Protein AF-0000000083105319 (afdb_homodimer)

Radius of gyration: 20.61 Å; Cα contacts (8 Å, |Δi|>4): 334; chains: 2; bounding box: 52×50×48 Å

InterPro domains:
  IPR000835 MarR-type HTH domain [PF01047] (40-95)
  IPR000835 MarR-type HTH domain [PR00598] (55-71)
  IPR000835 MarR-type HTH domain [PR00598] (72-87)
  IPR000835 MarR-type HTH domain [PR00598] (91-107)
  IPR000835 MarR-type HTH domain [PR00598] (121-141)
  IPR000835 MarR-type HTH domain [PS50995] (10-148)
  IPR000835 MarR-type HTH domain [SM00347] (31-131)
  IPR036388 Winged helix-like DNA-binding domain superfamily [G3DSA:1.10.10.10] (1-147)
  IPR036390 Winged helix DNA-binding domain superfamily [SSF46785] (19-145)

Structure (mmCIF, N/CA/C/O backbone):
data_AF-0000000083105319-model_v1
#
loop_
_entity.id
_entity.type
_entity.pdbx_description
1 polymer 'MarR family transcriptional regulator'
#
loop_
_atom_site.group_PDB
_atom_site.id
_atom_site.type_symbol
_atom_site.label_atom_id
_atom_site.label_alt_id
_atom_site.label_comp_id
_atom_site.label_asym_id
_atom_site.label_entity_id
_atom_site.label_seq_id
_atom_site.pdbx_PDB_ins_code
_atom_site.Cartn_x
_atom_site.Cartn_y
_atom_site.Cartn_z
_atom_site.occupancy
_atom_site.B_iso_or_equiv
_atom_site.auth_seq_id
_atom_site.auth_comp_id
_atom_site.auth_asym_id
_atom_site.auth_atom_id
_atom_site.pdbx_PDB_model_num
ATOM 1 N N . MET A 1 1 ? 12.18 19.703 -9.57 1 57.72 1 MET A N 1
ATOM 2 C CA . MET A 1 1 ? 10.797 19.312 -9.32 1 57.72 1 MET A CA 1
ATOM 3 C C . MET A 1 1 ? 10.086 20.375 -8.484 1 57.72 1 MET A C 1
ATOM 5 O O . MET A 1 1 ? 10.625 20.844 -7.48 1 57.72 1 MET A O 1
ATOM 9 N N . LYS A 1 2 ? 9.086 21.062 -9.07 1 67.44 2 LYS A N 1
ATOM 10 C CA . LYS A 1 2 ? 8.406 22.125 -8.328 1 67.44 2 LYS A CA 1
ATOM 11 C C . LYS A 1 2 ? 7.758 21.578 -7.059 1 67.44 2 LYS A C 1
ATOM 13 O O . LYS A 1 2 ? 7.258 20.438 -7.051 1 67.44 2 LYS A O 1
ATOM 18 N N . ASP A 1 3 ? 7.938 22.125 -5.977 1 77.38 3 ASP A N 1
ATOM 19 C CA . ASP A 1 3 ? 7.406 21.797 -4.66 1 77.38 3 ASP A CA 1
ATOM 20 C C . ASP A 1 3 ? 5.926 21.422 -4.742 1 77.38 3 ASP A C 1
ATOM 22 O O . ASP A 1 3 ? 5.48 20.484 -4.094 1 77.38 3 ASP A O 1
ATOM 26 N N . LYS A 1 4 ? 5.324 22.094 -5.66 1 81.25 4 LYS A N 1
ATOM 27 C CA . LYS A 1 4 ? 3.891 21.844 -5.793 1 81.25 4 LYS A CA 1
ATOM 28 C C . LYS A 1 4 ? 3.623 20.484 -6.43 1 81.25 4 LYS A C 1
ATOM 30 O O . LYS A 1 4 ? 2.691 19.781 -6.035 1 81.25 4 LYS A O 1
ATOM 35 N N . GLU A 1 5 ? 4.508 20.172 -7.398 1 85.94 5 GLU A N 1
ATOM 36 C CA . GLU A 1 5 ? 4.355 18.891 -8.094 1 85.94 5 GLU A CA 1
ATOM 37 C C . GLU A 1 5 ? 4.629 17.719 -7.152 1 85.94 5 GLU A C 1
ATOM 39 O O . GLU A 1 5 ? 3.889 16.734 -7.152 1 85.94 5 GLU A O 1
ATOM 44 N N . LEU A 1 6 ? 5.559 17.922 -6.379 1 86.44 6 LEU A N 1
ATOM 45 C CA . LEU A 1 6 ? 5.914 16.875 -5.426 1 86.44 6 LEU A CA 1
ATOM 46 C C . LEU A 1 6 ? 4.828 16.719 -4.367 1 86.44 6 LEU A C 1
ATOM 48 O O . LEU A 1 6 ? 4.527 15.594 -3.947 1 86.44 6 LEU A O 1
ATOM 52 N N . SER A 1 7 ? 4.242 17.875 -4.047 1 84 7 SER A N 1
ATOM 53 C CA . SER A 1 7 ? 3.15 17.828 -3.08 1 84 7 SER A CA 1
ATOM 54 C C . SER A 1 7 ? 1.957 17.062 -3.633 1 84 7 SER A C 1
ATOM 56 O O . SER A 1 7 ? 1.326 16.281 -2.912 1 84 7 SER A O 1
ATOM 58 N N . SER A 1 8 ? 1.758 17.266 -4.883 1 87.38 8 SER A N 1
ATOM 59 C CA . SER A 1 8 ? 0.667 16.562 -5.539 1 87.38 8 SER A CA 1
ATOM 60 C C . SER A 1 8 ? 0.946 15.062 -5.605 1 87.38 8 SER A C 1
ATOM 62 O O . SER A 1 8 ? 0.055 14.25 -5.363 1 87.38 8 SER A O 1
ATOM 64 N N . ILE A 1 9 ? 2.143 14.727 -5.887 1 91 9 ILE A N 1
ATOM 65 C CA . ILE A 1 9 ? 2.559 13.328 -5.945 1 91 9 ILE A CA 1
ATOM 66 C C . ILE A 1 9 ? 2.381 12.68 -4.574 1 91 9 ILE A C 1
ATOM 68 O O . ILE A 1 9 ? 1.805 11.602 -4.465 1 91 9 ILE A O 1
ATOM 72 N N . ASN A 1 10 ? 2.807 13.43 -3.633 1 85.44 10 ASN A N 1
ATOM 73 C CA . ASN A 1 10 ? 2.711 12.93 -2.268 1 85.44 10 ASN A CA 1
ATOM 74 C C . ASN A 1 10 ? 1.261 12.672 -1.866 1 85.44 10 ASN A C 1
ATOM 76 O O . ASN A 1 10 ? 0.949 11.625 -1.284 1 85.44 10 ASN A O 1
ATOM 80 N N . GLU A 1 11 ? 0.45 13.602 -2.197 1 84.12 11 GLU A N 1
ATOM 81 C CA . GLU A 1 11 ? -0.963 13.477 -1.85 1 84.12 11 GLU A CA 1
ATOM 82 C C . GLU A 1 11 ? -1.608 12.305 -2.576 1 84.12 11 GLU A C 1
ATOM 84 O O . GLU A 1 11 ? -2.398 11.562 -1.988 1 84.12 11 GLU A O 1
ATOM 89 N N . ASN A 1 12 ? -1.273 12.125 -3.809 1 89.56 12 ASN A N 1
ATOM 90 C CA . ASN A 1 12 ? -1.858 11.039 -4.594 1 89.56 12 ASN A CA 1
ATOM 91 C C . ASN A 1 12 ? -1.324 9.68 -4.156 1 89.56 12 ASN A C 1
ATOM 93 O O . ASN A 1 12 ? -2.047 8.68 -4.203 1 89.56 12 ASN A O 1
ATOM 97 N N . LEU A 1 13 ? -0.124 9.648 -3.752 1 87.62 13 LEU A N 1
ATOM 98 C CA . LEU A 1 13 ? 0.435 8.406 -3.223 1 87.62 13 LEU A CA 1
ATOM 99 C C . LEU A 1 13 ? -0.267 8 -1.93 1 87.62 13 LEU A C 1
ATOM 101 O O . LEU A 1 13 ? -0.622 6.836 -1.749 1 87.62 13 LEU A O 1
ATOM 105 N N . LEU A 1 14 ? -0.522 9.008 -1.103 1 80.94 14 LEU A N 1
ATOM 106 C CA . LEU A 1 14 ? -1.239 8.734 0.139 1 80.94 14 LEU A CA 1
ATOM 107 C C . LEU A 1 14 ? -2.656 8.25 -0.146 1 80.94 14 LEU A C 1
ATOM 109 O O . LEU A 1 14 ? -3.137 7.316 0.497 1 80.94 14 LEU A O 1
ATOM 113 N N . GLU A 1 15 ? -3.271 8.898 -1.048 1 84.19 15 GLU A N 1
ATOM 114 C CA . GLU A 1 15 ? -4.633 8.516 -1.41 1 84.19 15 GLU A CA 1
ATOM 115 C C . GLU A 1 15 ? -4.664 7.117 -2.021 1 84.19 15 GLU A C 1
ATOM 117 O O . GLU A 1 15 ? -5.598 6.348 -1.776 1 84.19 15 GLU A O 1
ATOM 122 N N . PHE A 1 16 ? -3.762 6.828 -2.795 1 88 16 PHE A N 1
ATOM 123 C CA . PHE A 1 16 ? -3.682 5.5 -3.393 1 88 16 PHE A CA 1
ATOM 124 C C . PHE A 1 16 ? -3.594 4.426 -2.316 1 88 16 PHE A C 1
ATOM 126 O O . PHE A 1 16 ? -4.289 3.41 -2.389 1 88 16 PHE A O 1
ATOM 133 N N . THR A 1 17 ? -2.703 4.637 -1.362 1 81.5 17 THR A N 1
ATOM 134 C CA . THR A 1 17 ? -2.527 3.662 -0.291 1 81.5 17 THR A CA 1
ATOM 135 C C . THR A 1 17 ? -3.838 3.434 0.454 1 81.5 17 THR A C 1
ATOM 137 O O . THR A 1 17 ? -4.188 2.293 0.77 1 81.5 17 THR A O 1
ATOM 140 N N . ALA A 1 18 ? -4.574 4.516 0.689 1 78.19 18 ALA A N 1
ATOM 141 C CA . ALA A 1 18 ? -5.867 4.41 1.359 1 78.19 18 ALA A CA 1
ATOM 142 C C . ALA A 1 18 ? -6.855 3.605 0.521 1 78.19 18 ALA A C 1
ATOM 144 O O . ALA A 1 18 ? -7.551 2.729 1.04 1 78.19 18 ALA A O 1
ATOM 145 N N . LEU A 1 19 ? -6.887 3.859 -0.749 1 83.81 19 LEU A N 1
ATOM 146 C CA . LEU A 1 19 ? -7.805 3.186 -1.657 1 83.81 19 LEU A CA 1
ATOM 147 C C . LEU A 1 19 ? -7.406 1.727 -1.855 1 83.81 19 LEU A C 1
ATOM 149 O O . LEU A 1 19 ? -8.266 0.847 -1.925 1 83.81 19 LEU A O 1
ATOM 153 N N . PHE A 1 20 ? -6.164 1.538 -1.891 1 83.44 20 PHE A N 1
ATOM 154 C CA . PHE A 1 20 ? -5.672 0.175 -2.047 1 83.44 20 PHE A CA 1
ATOM 155 C C . PHE A 1 20 ? -6.086 -0.691 -0.865 1 83.44 20 PHE A C 1
ATOM 157 O O . PHE A 1 20 ? -6.621 -1.787 -1.048 1 83.44 20 PHE A O 1
ATOM 164 N N . HIS A 1 21 ? -5.887 -0.27 0.307 1 75.31 21 HIS A N 1
ATOM 165 C CA . HIS A 1 21 ? -6.223 -1.014 1.517 1 75.31 21 HIS A CA 1
ATOM 166 C C . HIS A 1 21 ? -7.727 -1.239 1.625 1 75.31 21 HIS A C 1
ATOM 168 O O . HIS A 1 21 ? -8.172 -2.334 1.979 1 75.31 21 HIS A O 1
ATOM 174 N N . SER A 1 22 ? -8.484 -0.248 1.238 1 78.19 22 SER A N 1
ATOM 175 C CA . SER A 1 22 ? -9.922 -0.332 1.443 1 78.19 22 SER A CA 1
ATOM 176 C C . SER A 1 22 ? -10.594 -1.166 0.354 1 78.19 22 SER A C 1
ATOM 178 O O . SER A 1 22 ? -11.562 -1.882 0.617 1 78.19 22 SER A O 1
ATOM 180 N N . LYS A 1 23 ? -10.039 -1.177 -0.823 1 82.88 23 LYS A N 1
ATOM 181 C CA . LYS A 1 23 ? -10.727 -1.826 -1.933 1 82.88 23 LYS A CA 1
ATOM 182 C C . LYS A 1 23 ? -10.055 -3.146 -2.301 1 82.88 23 LYS A C 1
ATOM 184 O O . LYS A 1 23 ? -10.734 -4.152 -2.516 1 82.88 23 LYS A O 1
ATOM 189 N N . ILE A 1 24 ? -8.734 -3.076 -2.352 1 81.06 24 ILE A N 1
ATOM 190 C CA . ILE A 1 24 ? -7.996 -4.234 -2.834 1 81.06 24 ILE A CA 1
ATOM 191 C C . ILE A 1 24 ? -7.566 -5.102 -1.65 1 81.06 24 ILE A C 1
ATOM 193 O O . ILE A 1 24 ? -7.613 -6.332 -1.723 1 81.06 24 ILE A O 1
ATOM 197 N N . GLY A 1 25 ? -7.074 -4.473 -0.598 1 74.38 25 GLY A N 1
ATOM 198 C CA . GLY A 1 25 ? -6.695 -5.207 0.599 1 74.38 25 GLY A CA 1
ATOM 199 C C . GLY A 1 25 ? -7.797 -6.109 1.118 1 74.38 25 GLY A C 1
ATOM 200 O O . GLY A 1 25 ? -7.527 -7.211 1.603 1 74.38 25 GLY A O 1
ATOM 201 N N . LYS A 1 26 ? -8.961 -5.676 0.967 1 73.88 26 LYS A N 1
ATOM 202 C CA . LYS A 1 26 ? -10.125 -6.449 1.396 1 73.88 26 LYS A CA 1
ATOM 203 C C . LYS A 1 26 ? -10.227 -7.762 0.623 1 73.88 26 LYS A C 1
ATOM 205 O O . LYS A 1 26 ? -10.625 -8.789 1.181 1 73.88 26 LYS A O 1
ATOM 210 N N . ILE A 1 27 ? -9.805 -7.723 -0.593 1 75.06 27 ILE A N 1
ATOM 211 C CA . ILE A 1 27 ? -9.875 -8.914 -1.429 1 75.06 27 ILE A CA 1
ATOM 212 C C . ILE A 1 27 ? -8.922 -9.977 -0.886 1 75.06 27 ILE A C 1
ATOM 214 O O . ILE A 1 27 ? -9.273 -11.164 -0.833 1 75.06 27 ILE A O 1
ATOM 218 N N . PHE A 1 28 ? -7.82 -9.508 -0.411 1 68.81 28 PHE A N 1
ATOM 219 C CA . PHE A 1 28 ? -6.82 -10.438 0.1 1 68.81 28 PHE A CA 1
ATOM 220 C C . PHE A 1 28 ? -7.258 -11.031 1.434 1 68.81 28 PHE A C 1
ATOM 222 O O . PHE A 1 28 ? -6.918 -12.172 1.757 1 68.81 28 PHE A O 1
ATOM 229 N N . ARG A 1 29 ? -8.023 -10.242 2.104 1 64.12 29 ARG A N 1
ATOM 230 C CA . ARG A 1 29 ? -8.477 -10.688 3.418 1 64.12 29 ARG A CA 1
ATOM 231 C C . ARG A 1 29 ? -9.656 -11.641 3.295 1 64.12 29 ARG A C 1
ATOM 233 O O . ARG A 1 29 ? -9.828 -12.539 4.121 1 64.12 29 ARG A O 1
ATOM 240 N N . THR A 1 30 ? -10.375 -11.352 2.385 1 61.62 30 THR A N 1
ATOM 241 C CA . THR A 1 30 ? -11.609 -12.117 2.277 1 61.62 30 THR A CA 1
ATOM 242 C C . THR A 1 30 ? -11.398 -13.383 1.456 1 61.62 30 THR A C 1
ATOM 244 O O . THR A 1 30 ? -12.203 -14.312 1.516 1 61.62 30 THR A O 1
ATOM 247 N N . THR A 1 31 ? -10.406 -13.25 0.668 1 56.25 31 THR A N 1
ATOM 248 C CA . THR A 1 31 ? -10.172 -14.445 -0.129 1 56.25 31 THR A CA 1
ATOM 249 C C . THR A 1 31 ? -9.414 -15.5 0.683 1 56.25 31 THR A C 1
ATOM 251 O O . THR A 1 31 ? -8.828 -16.422 0.117 1 56.25 31 THR A O 1
ATOM 254 N N . ASN A 1 32 ? -9.117 -15.195 2.004 1 53.78 32 ASN A N 1
ATOM 255 C CA . ASN A 1 32 ? -8.469 -16.188 2.861 1 53.78 32 ASN A CA 1
ATOM 256 C C . ASN A 1 32 ? -9.125 -17.562 2.723 1 53.78 32 ASN A C 1
ATOM 258 O O . ASN A 1 32 ? -10.305 -17.719 3.045 1 53.78 32 ASN A O 1
ATOM 262 N N . HIS A 1 33 ? -8.695 -18.25 1.662 1 53.78 33 HIS A N 1
ATOM 263 C CA . HIS A 1 33 ? -9.148 -19.609 1.398 1 53.78 33 HIS A CA 1
ATOM 264 C C . HIS A 1 33 ? -8.914 -20.516 2.604 1 53.78 33 HIS A C 1
ATOM 266 O O . HIS A 1 33 ? -7.887 -20.391 3.281 1 53.78 33 HIS A O 1
ATOM 272 N N . LYS A 1 34 ? -9.93 -21.016 3.055 1 55.75 34 LYS A N 1
ATOM 273 C CA . LYS A 1 34 ? -10.094 -22.141 3.973 1 55.75 34 LYS A CA 1
ATOM 274 C C . LYS A 1 34 ? -9.078 -23.25 3.682 1 55.75 34 LYS A C 1
ATOM 276 O O . LYS A 1 34 ? -8.617 -23.922 4.598 1 55.75 34 LYS A O 1
ATOM 281 N N . SER A 1 35 ? -8.648 -23.375 2.457 1 56.81 35 SER A N 1
ATOM 282 C CA . SER A 1 35 ? -7.98 -24.656 2.262 1 56.81 35 SER A CA 1
ATOM 283 C C . SER A 1 35 ? -6.582 -24.656 2.875 1 56.81 35 SER A C 1
ATOM 285 O O . SER A 1 35 ? -6.137 -25.672 3.416 1 56.81 35 SER A O 1
ATOM 287 N N . TYR A 1 36 ? -5.871 -23.5 2.799 1 66 36 TYR A N 1
ATOM 288 C CA . TYR A 1 36 ? -4.504 -23.609 3.291 1 66 36 TYR A CA 1
ATOM 289 C C . TYR A 1 36 ? -4.297 -22.75 4.527 1 66 36 TYR A C 1
ATOM 291 O O . TYR A 1 36 ? -3.273 -22.859 5.207 1 66 36 TYR A O 1
ATOM 299 N N . HIS A 1 37 ? -5.285 -22.25 4.938 1 76.88 37 HIS A N 1
ATOM 300 C CA . HIS A 1 37 ? -5.262 -21.469 6.172 1 76.88 37 HIS A CA 1
ATOM 301 C C . HIS A 1 37 ? -4.004 -20.609 6.258 1 76.88 37 HIS A C 1
ATOM 303 O O . HIS A 1 37 ? -3.277 -20.656 7.258 1 76.88 37 HIS A O 1
ATOM 309 N N . CYS A 1 38 ? -3.527 -20.016 5.227 1 86.44 38 CYS A N 1
ATOM 310 C CA . CYS A 1 38 ? -2.377 -19.125 5.273 1 86.44 38 CYS A CA 1
ATOM 311 C C . CYS A 1 38 ? -2.791 -17.734 5.727 1 86.44 38 CYS A C 1
ATOM 313 O O . CYS A 1 38 ? -3.857 -17.234 5.355 1 86.44 38 CYS A O 1
ATOM 315 N N . ASN A 1 39 ? -1.976 -17.25 6.574 1 83.06 39 ASN A N 1
ATOM 316 C CA . ASN A 1 39 ? -2.223 -15.875 6.973 1 83.06 39 ASN A CA 1
ATOM 317 C C . ASN A 1 39 ? -1.735 -14.891 5.914 1 83.06 39 ASN A C 1
ATOM 319 O O . ASN A 1 39 ? -1.276 -15.297 4.844 1 83.06 39 ASN A O 1
ATOM 323 N N . LYS A 1 40 ? -1.838 -13.625 6.199 1 80.06 40 LYS A N 1
ATOM 324 C CA . LYS A 1 40 ? -1.565 -12.57 5.23 1 80.06 40 LYS A CA 1
ATOM 325 C C . LYS A 1 40 ? -0.124 -12.641 4.734 1 80.06 40 LYS A C 1
ATOM 327 O O . LYS A 1 40 ? 0.125 -12.625 3.527 1 80.06 40 LYS A O 1
ATOM 332 N N . ASN A 1 41 ? 0.831 -12.781 5.684 1 86.62 41 ASN A N 1
ATOM 333 C CA . ASN A 1 41 ? 2.236 -12.797 5.293 1 86.62 41 ASN A CA 1
ATOM 334 C C . ASN A 1 41 ? 2.598 -14.07 4.543 1 86.62 41 ASN A C 1
ATOM 336 O O . ASN A 1 41 ? 3.441 -14.055 3.645 1 86.62 41 ASN A O 1
ATOM 340 N N . GLN A 1 42 ? 1.975 -15.062 4.922 1 90.38 42 GLN A N 1
ATOM 341 C CA . GLN A 1 42 ? 2.174 -16.328 4.207 1 90.38 42 GLN A CA 1
ATOM 342 C C . GLN A 1 42 ? 1.674 -16.219 2.768 1 90.38 42 GLN A C 1
ATOM 344 O O . GLN A 1 42 ? 2.367 -16.641 1.835 1 90.38 42 GLN A O 1
ATOM 349 N N . ASN A 1 43 ? 0.544 -15.664 2.658 1 87.31 43 ASN A N 1
ATOM 350 C CA . ASN A 1 43 ? -0.019 -15.484 1.324 1 87.31 43 ASN A CA 1
ATOM 351 C C . ASN A 1 43 ? 0.837 -14.547 0.474 1 87.31 43 ASN A C 1
ATOM 353 O O . ASN A 1 43 ? 1.068 -14.812 -0.707 1 87.31 43 ASN A O 1
ATOM 357 N N . ARG A 1 44 ? 1.256 -13.562 1.048 1 84.62 44 ARG A N 1
ATOM 358 C CA . ARG A 1 44 ? 2.125 -12.641 0.331 1 84.62 44 ARG A CA 1
ATOM 359 C C . ARG A 1 44 ? 3.404 -13.328 -0.129 1 84.62 44 ARG A C 1
ATOM 361 O O . ARG A 1 44 ? 3.867 -13.109 -1.25 1 84.62 44 ARG A O 1
ATOM 368 N N . THR A 1 45 ? 3.938 -14.07 0.722 1 91.12 45 THR A N 1
ATOM 369 C CA . THR A 1 45 ? 5.152 -14.812 0.393 1 91.12 45 THR A CA 1
ATOM 370 C C . THR A 1 45 ? 4.926 -15.703 -0.824 1 91.12 45 THR A C 1
ATOM 372 O O . THR A 1 45 ? 5.746 -15.727 -1.745 1 91.12 45 THR A O 1
ATOM 375 N N . ILE A 1 46 ? 3.824 -16.359 -0.815 1 91.25 46 ILE A N 1
ATOM 376 C CA . ILE A 1 46 ? 3.494 -17.281 -1.9 1 91.25 46 ILE A CA 1
ATOM 377 C C . ILE A 1 46 ? 3.363 -16.5 -3.209 1 91.25 46 ILE A C 1
ATOM 379 O O . ILE A 1 46 ? 3.875 -16.922 -4.246 1 91.25 46 ILE A O 1
ATOM 383 N N . MET A 1 47 ? 2.779 -15.383 -3.141 1 86.88 47 MET A N 1
ATOM 384 C CA . MET A 1 47 ? 2.596 -14.57 -4.336 1 86.88 47 MET A CA 1
ATOM 385 C C . MET A 1 47 ? 3.934 -14.055 -4.855 1 86.88 47 MET A C 1
ATOM 387 O O . MET A 1 47 ? 4.176 -14.055 -6.066 1 86.88 47 MET A O 1
ATOM 391 N N . ILE A 1 48 ? 4.762 -13.656 -3.996 1 86.69 48 ILE A N 1
ATOM 392 C CA . ILE A 1 48 ? 6.066 -13.117 -4.367 1 86.69 48 ILE A CA 1
ATOM 393 C C . ILE A 1 48 ? 6.922 -14.211 -4.992 1 86.69 48 ILE A C 1
ATOM 395 O O . ILE A 1 48 ? 7.52 -14.016 -6.051 1 86.69 48 ILE A O 1
ATOM 399 N N . LEU A 1 49 ? 6.91 -15.359 -4.359 1 92.5 49 LEU A N 1
ATOM 400 C CA . LEU A 1 49 ? 7.703 -16.469 -4.871 1 92.5 49 LEU A CA 1
ATOM 401 C C . LEU A 1 49 ? 7.145 -16.969 -6.195 1 92.5 49 LEU A C 1
ATOM 403 O O . LEU A 1 49 ? 7.898 -17.453 -7.051 1 92.5 49 LEU A O 1
ATOM 407 N N . GLY A 1 50 ? 5.848 -16.906 -6.289 1 89.44 50 GLY A N 1
ATOM 408 C CA . GLY A 1 50 ? 5.23 -17.266 -7.555 1 89.44 50 GLY A CA 1
ATOM 409 C C . GLY A 1 50 ? 5.672 -16.391 -8.703 1 89.44 50 GLY A C 1
ATOM 410 O O . GLY A 1 50 ? 5.777 -16.844 -9.844 1 89.44 50 GLY A O 1
ATOM 411 N N . ARG A 1 51 ? 5.992 -15.211 -8.438 1 82.81 51 ARG A N 1
ATOM 412 C CA . ARG A 1 51 ? 6.371 -14.242 -9.453 1 82.81 51 ARG A CA 1
ATOM 413 C C . ARG A 1 51 ? 7.859 -14.328 -9.773 1 82.81 51 ARG A C 1
ATOM 415 O O . ARG A 1 51 ? 8.258 -14.227 -10.93 1 82.81 51 ARG A O 1
ATOM 422 N N . HIS A 1 52 ? 8.641 -14.492 -8.75 1 84.44 52 HIS A N 1
ATOM 423 C CA . HIS A 1 52 ? 10.086 -14.398 -8.93 1 84.44 52 HIS A CA 1
ATOM 424 C C . HIS A 1 52 ? 10.719 -15.781 -9.008 1 84.44 52 HIS A C 1
ATOM 426 O O . HIS A 1 52 ? 11.891 -15.914 -9.375 1 84.44 52 HIS A O 1
ATOM 432 N N . LYS A 1 53 ? 10.039 -16.859 -8.719 1 84.88 53 LYS A N 1
ATOM 433 C CA . LYS A 1 53 ? 10.391 -18.266 -8.82 1 84.88 53 LYS A CA 1
ATOM 434 C C . LYS A 1 53 ? 11.391 -18.656 -7.742 1 84.88 53 LYS A C 1
ATOM 436 O O . LYS A 1 53 ? 11.125 -19.562 -6.945 1 84.88 53 LYS A O 1
ATOM 441 N N . TYR A 1 54 ? 12.617 -17.922 -7.723 1 90.88 54 TYR A N 1
ATOM 442 C CA . TYR A 1 54 ? 13.633 -18.219 -6.715 1 90.88 54 TYR A CA 1
ATOM 443 C C . TYR A 1 54 ? 14.117 -16.938 -6.043 1 90.88 54 TYR A C 1
ATOM 445 O O . TYR A 1 54 ? 14.508 -15.977 -6.719 1 90.88 54 TYR A O 1
ATOM 453 N N . LEU A 1 55 ? 14.016 -16.938 -4.703 1 92.56 55 LEU A N 1
ATOM 454 C CA . LEU A 1 55 ? 14.5 -15.781 -3.955 1 92.56 55 LEU A CA 1
ATOM 455 C C . LEU A 1 55 ? 15.289 -16.219 -2.727 1 92.56 55 LEU A C 1
ATOM 457 O O . LEU A 1 55 ? 14.961 -17.219 -2.1 1 92.56 55 LEU A O 1
ATOM 461 N N . SER A 1 56 ? 16.297 -15.406 -2.395 1 93.31 56 SER A N 1
ATOM 462 C CA . SER A 1 56 ? 16.969 -15.602 -1.108 1 93.31 56 SER A CA 1
ATOM 463 C C . SER A 1 56 ? 16.094 -15.117 0.042 1 93.31 56 SER A C 1
ATOM 465 O O . SER A 1 56 ? 15.242 -14.242 -0.141 1 93.31 56 SER A O 1
ATOM 467 N N . PRO A 1 57 ? 16.297 -15.719 1.245 1 93.12 57 PRO A N 1
ATOM 468 C CA . PRO A 1 57 ? 15.555 -15.219 2.406 1 93.12 57 PRO A CA 1
ATOM 469 C C . PRO A 1 57 ? 15.75 -13.719 2.625 1 93.12 57 PRO A C 1
ATOM 471 O O . PRO A 1 57 ? 14.797 -13.008 2.949 1 93.12 57 PRO A O 1
ATOM 474 N N . SER A 1 58 ? 16.906 -13.234 2.336 1 90.25 58 SER A N 1
ATOM 475 C CA . SER A 1 58 ? 17.203 -11.82 2.516 1 90.25 58 SER A CA 1
ATOM 476 C C . SER A 1 58 ? 16.391 -10.953 1.561 1 90.25 58 SER A C 1
ATOM 478 O O . SER A 1 58 ? 15.812 -9.945 1.969 1 90.25 58 SER A O 1
ATOM 480 N N . THR A 1 59 ? 16.297 -11.359 0.354 1 87.88 59 THR A N 1
ATOM 481 C CA . THR A 1 59 ? 15.539 -10.617 -0.64 1 87.88 59 THR A CA 1
ATOM 482 C C . THR A 1 59 ? 14.039 -10.688 -0.334 1 87.88 59 THR A C 1
ATOM 484 O O . THR A 1 59 ? 13.328 -9.688 -0.455 1 87.88 59 THR A O 1
ATOM 487 N N . LEU A 1 60 ? 13.602 -11.797 0.071 1 90.69 60 LEU A N 1
ATOM 488 C CA . LEU A 1 60 ? 12.203 -11.961 0.454 1 90.69 60 LEU A CA 1
ATOM 489 C C . LEU A 1 60 ? 11.859 -11.055 1.632 1 90.69 60 LEU A C 1
ATOM 491 O O . LEU A 1 60 ? 10.797 -10.422 1.646 1 90.69 60 LEU A O 1
ATOM 495 N N . GLY A 1 61 ? 12.742 -11.008 2.592 1 89.31 61 GLY A N 1
ATOM 496 C CA . GLY A 1 61 ? 12.547 -10.141 3.742 1 89.31 61 GLY A CA 1
ATOM 497 C C . GLY A 1 61 ? 12.391 -8.68 3.369 1 89.31 61 GLY A C 1
ATOM 498 O O . GLY A 1 61 ? 11.578 -7.969 3.959 1 89.31 61 GLY A O 1
ATOM 499 N N . LYS A 1 62 ? 13.133 -8.25 2.293 1 81.75 62 LYS A N 1
ATOM 500 C CA . LYS A 1 62 ? 13.039 -6.879 1.791 1 81.75 62 LYS A CA 1
ATOM 501 C C . LYS A 1 62 ? 11.672 -6.617 1.171 1 81.75 62 LYS A C 1
ATOM 503 O O . LYS A 1 62 ? 11.062 -5.57 1.408 1 81.75 62 LYS A O 1
ATOM 508 N N . TYR A 1 63 ? 11.188 -7.578 0.497 1 80.56 63 TYR A N 1
ATOM 509 C CA . TYR A 1 63 ? 9.883 -7.441 -0.135 1 80.56 63 TYR A CA 1
ATOM 510 C C . TYR A 1 63 ? 8.781 -7.363 0.911 1 80.56 63 TYR A C 1
ATOM 512 O O . TYR A 1 63 ? 7.789 -6.648 0.729 1 80.56 63 TYR A O 1
ATOM 520 N N . LEU A 1 64 ? 8.961 -8.094 1.974 1 84.06 64 LEU A N 1
ATOM 521 C CA . LEU A 1 64 ? 7.922 -8.188 2.994 1 84.06 64 LEU A CA 1
ATOM 522 C C . LEU A 1 64 ? 8.094 -7.102 4.051 1 84.06 64 LEU A C 1
ATOM 524 O O . LEU A 1 64 ? 7.184 -6.852 4.848 1 84.06 64 LEU A O 1
ATOM 528 N N . GLY A 1 65 ? 9.227 -6.531 4.062 1 80.25 65 GLY A N 1
ATOM 529 C CA . GLY A 1 65 ? 9.531 -5.602 5.137 1 80.25 65 GLY A CA 1
ATOM 530 C C . GLY A 1 65 ? 9.68 -6.281 6.488 1 80.25 65 GLY A C 1
ATOM 531 O O . GLY A 1 65 ? 9.227 -5.754 7.504 1 80.25 65 GLY A O 1
ATOM 532 N N . MET A 1 66 ? 10.273 -7.406 6.477 1 85.62 66 MET A N 1
ATOM 533 C CA . MET A 1 66 ? 10.359 -8.195 7.699 1 85.62 66 MET A CA 1
ATOM 534 C C . MET A 1 66 ? 11.812 -8.391 8.117 1 85.62 66 MET A C 1
ATOM 536 O O . MET A 1 66 ? 12.703 -8.484 7.262 1 85.62 66 MET A O 1
ATOM 540 N N . ARG A 1 67 ? 11.922 -8.523 9.469 1 84.31 67 ARG A N 1
ATOM 541 C CA . ARG A 1 67 ? 13.242 -8.812 10.039 1 84.31 67 ARG A CA 1
ATOM 542 C C . ARG A 1 67 ? 13.555 -10.297 9.969 1 84.31 67 ARG A C 1
ATOM 544 O O . ARG A 1 67 ? 12.656 -11.125 9.836 1 84.31 67 ARG A O 1
ATOM 551 N N . LYS A 1 68 ? 14.812 -10.625 10.125 1 86.62 68 LYS A N 1
ATOM 552 C CA . LYS A 1 68 ? 15.32 -11.977 9.922 1 86.62 68 LYS A CA 1
ATOM 553 C C . LYS A 1 68 ? 14.57 -12.984 10.781 1 86.62 68 LYS A C 1
ATOM 555 O O . LYS A 1 68 ? 14.125 -14.023 10.289 1 86.62 68 LYS A O 1
ATOM 560 N N . GLY A 1 69 ? 14.43 -12.688 12.023 1 87.06 69 GLY A N 1
ATOM 561 C CA . GLY A 1 69 ? 13.773 -13.633 12.914 1 87.06 69 GLY A CA 1
ATOM 562 C C . GLY A 1 69 ? 12.336 -13.922 12.523 1 87.06 69 GLY A C 1
ATOM 563 O O . GLY A 1 69 ? 11.93 -15.086 12.453 1 87.06 69 GLY A O 1
ATOM 564 N N . SER A 1 70 ? 11.531 -12.953 12.227 1 91.5 70 SER A N 1
ATOM 565 C CA . SER A 1 70 ? 10.141 -13.109 11.805 1 91.5 70 SER A CA 1
ATOM 566 C C . SER A 1 70 ? 10.047 -13.805 10.453 1 91.5 70 SER A C 1
ATOM 568 O O . SER A 1 70 ? 9.133 -14.602 10.227 1 91.5 70 SER A O 1
ATOM 570 N N . LEU A 1 71 ? 11.062 -13.617 9.742 1 94.38 71 LEU A N 1
ATOM 571 C CA . LEU A 1 71 ? 11.086 -14.195 8.406 1 94.38 71 LEU A CA 1
ATOM 572 C C . LEU A 1 71 ? 11.336 -15.695 8.469 1 94.38 71 LEU A C 1
ATOM 574 O O . LEU A 1 71 ? 10.703 -16.469 7.746 1 94.38 71 LEU A O 1
ATOM 578 N N . THR A 1 72 ? 12.258 -16.031 9.344 1 94.81 72 THR A N 1
ATOM 579 C CA . THR A 1 72 ? 12.586 -17.438 9.492 1 94.81 72 THR A CA 1
ATOM 580 C C . THR A 1 72 ? 11.359 -18.234 9.93 1 94.81 72 THR A C 1
ATOM 582 O O . THR A 1 72 ? 11.062 -19.297 9.352 1 94.81 72 THR A O 1
ATOM 585 N N . THR A 1 73 ? 10.664 -17.688 10.875 1 96.25 73 THR A N 1
ATOM 586 C CA . THR A 1 73 ? 9.453 -18.328 11.367 1 96.25 73 THR A CA 1
ATOM 587 C C . THR A 1 73 ? 8.414 -18.438 10.266 1 96.25 73 THR A C 1
ATOM 589 O O . THR A 1 73 ? 7.758 -19.484 10.125 1 96.25 73 THR A O 1
ATOM 592 N N . LEU A 1 74 ? 8.281 -17.5 9.531 1 95.81 74 LEU A N 1
ATOM 593 C CA . LEU A 1 74 ? 7.328 -17.469 8.422 1 95.81 74 LEU A CA 1
ATOM 594 C C . LEU A 1 74 ? 7.684 -18.5 7.367 1 95.81 74 LEU A C 1
ATOM 596 O O . LEU A 1 74 ? 6.82 -19.266 6.934 1 95.81 74 LEU A O 1
ATOM 600 N N . ILE A 1 75 ? 8.938 -18.516 7.031 1 96.31 75 ILE A N 1
ATOM 601 C CA . ILE A 1 75 ? 9.406 -19.453 6.008 1 96.31 75 ILE A CA 1
ATOM 602 C C . ILE A 1 75 ? 9.234 -20.891 6.496 1 96.31 75 ILE A C 1
ATOM 604 O O . ILE A 1 75 ? 8.734 -21.734 5.762 1 96.31 75 ILE A O 1
ATOM 608 N N . ASP A 1 76 ? 9.602 -21.078 7.727 1 96.56 76 ASP A N 1
ATOM 609 C CA . ASP A 1 76 ? 9.484 -22.422 8.305 1 96.56 76 ASP A CA 1
ATOM 610 C C . ASP A 1 76 ? 8.031 -22.891 8.312 1 96.56 76 ASP A C 1
ATOM 612 O O . ASP A 1 76 ? 7.754 -24.062 8.047 1 96.56 76 ASP A O 1
ATOM 616 N N . SER A 1 77 ? 7.16 -22.031 8.57 1 96 77 SER A N 1
ATOM 617 C CA . SER A 1 77 ? 5.742 -22.391 8.602 1 96 77 SER A CA 1
ATOM 618 C C . SER A 1 77 ? 5.25 -22.812 7.223 1 96 77 SER A C 1
ATOM 620 O O . SER A 1 77 ? 4.414 -23.719 7.105 1 96 77 SER A O 1
ATOM 622 N N . LEU A 1 78 ? 5.75 -22.234 6.199 1 96.5 78 LEU A N 1
ATOM 623 C CA . LEU A 1 78 ? 5.336 -22.547 4.836 1 96.5 78 LEU A CA 1
ATOM 624 C C . LEU A 1 78 ? 5.977 -23.844 4.359 1 96.5 78 LEU A C 1
ATOM 626 O O . LEU A 1 78 ? 5.371 -24.594 3.588 1 96.5 78 LEU A O 1
ATOM 630 N N . ILE A 1 79 ? 7.199 -24.078 4.855 1 96.31 79 ILE A N 1
ATOM 631 C CA . ILE A 1 79 ? 7.871 -25.344 4.551 1 96.31 79 ILE A CA 1
ATOM 632 C C . ILE A 1 79 ? 7.133 -26.5 5.223 1 96.31 79 ILE A C 1
ATOM 634 O O . ILE A 1 79 ? 6.906 -27.531 4.609 1 96.31 79 ILE A O 1
ATOM 638 N N . GLU A 1 80 ? 6.766 -26.234 6.418 1 95.69 80 GLU A N 1
ATOM 639 C CA . GLU A 1 80 ? 6 -27.234 7.152 1 95.69 80 GLU A CA 1
ATOM 640 C C . GLU A 1 80 ? 4.688 -27.562 6.445 1 95.69 80 GLU A C 1
ATOM 642 O O . GLU A 1 80 ? 4.242 -28.703 6.449 1 95.69 80 GLU A O 1
ATOM 647 N N . LYS A 1 81 ? 4.094 -26.594 5.805 1 94.38 81 LYS A N 1
ATOM 648 C CA . LYS A 1 81 ? 2.84 -26.766 5.074 1 94.38 81 LYS A CA 1
ATOM 649 C C . LYS A 1 81 ? 3.094 -27.344 3.684 1 94.38 81 LYS A C 1
ATOM 651 O O . LYS A 1 81 ? 2.152 -27.594 2.926 1 94.38 81 LYS A O 1
ATOM 656 N N . ASP A 1 82 ? 4.395 -27.484 3.365 1 96.25 82 ASP A N 1
ATOM 657 C CA . ASP A 1 82 ? 4.828 -28 2.078 1 96.25 82 ASP A CA 1
ATOM 658 C C . ASP A 1 82 ? 4.434 -27.078 0.936 1 96.25 82 ASP A C 1
ATOM 660 O O . ASP A 1 82 ? 4.02 -27.531 -0.132 1 96.25 82 ASP A O 1
ATOM 664 N N . LEU A 1 83 ? 4.477 -25.828 1.147 1 96.25 83 LEU A N 1
ATOM 665 C CA . LEU A 1 83 ? 4.145 -24.828 0.13 1 96.25 83 LEU A CA 1
ATOM 666 C C . LEU A 1 83 ? 5.406 -24.188 -0.438 1 96.25 83 LEU A C 1
ATOM 668 O O . LEU A 1 83 ? 5.402 -23.703 -1.571 1 96.25 83 LEU A O 1
ATOM 672 N N . VAL A 1 84 ? 6.422 -24.172 0.396 1 97.31 84 VAL A N 1
ATOM 673 C CA . VAL A 1 84 ? 7.699 -23.578 0.021 1 97.31 84 VAL A CA 1
ATOM 674 C C . VAL A 1 84 ? 8.828 -24.578 0.229 1 97.31 84 VAL A C 1
ATOM 676 O O . VAL A 1 84 ? 8.773 -25.406 1.145 1 97.31 84 VAL A O 1
ATOM 679 N N . SER A 1 85 ? 9.781 -24.5 -0.585 1 97 85 SER A N 1
ATOM 680 C CA . SER A 1 85 ? 10.977 -25.328 -0.471 1 97 85 SER A CA 1
ATOM 681 C C . SER A 1 85 ? 12.242 -24.469 -0.399 1 97 85 SER A C 1
ATOM 683 O O . SER A 1 85 ? 12.25 -23.328 -0.872 1 97 85 SER A O 1
ATOM 685 N N . ARG A 1 86 ? 13.195 -25.031 0.279 1 93.69 86 ARG A N 1
ATOM 686 C CA . ARG A 1 86 ? 14.523 -24.438 0.345 1 93.69 86 ARG A CA 1
ATOM 687 C C . ARG A 1 86 ? 15.539 -25.266 -0.438 1 93.69 86 ARG A C 1
ATOM 689 O O . ARG A 1 86 ? 15.547 -26.484 -0.345 1 93.69 86 ARG A O 1
ATOM 696 N N . LYS A 1 87 ? 16.219 -24.594 -1.27 1 91.44 87 LYS A N 1
ATOM 697 C CA . LYS A 1 87 ? 17.281 -25.281 -1.986 1 91.44 87 LYS A CA 1
ATOM 698 C C . LYS A 1 87 ? 18.594 -24.5 -1.897 1 91.44 87 LYS A C 1
ATOM 700 O O . LYS A 1 87 ? 18.578 -23.281 -1.841 1 91.44 87 LYS A O 1
ATOM 705 N N . ILE A 1 88 ? 19.688 -25.266 -1.971 1 89.19 88 ILE A N 1
ATOM 706 C CA . ILE A 1 88 ? 21 -24.625 -1.937 1 89.19 88 ILE A CA 1
ATOM 707 C C . ILE A 1 88 ? 21.25 -23.875 -3.236 1 89.19 88 ILE A C 1
ATOM 709 O O . ILE A 1 88 ? 20.922 -24.359 -4.32 1 89.19 88 ILE A O 1
ATOM 713 N N . ASP A 1 89 ? 21.656 -22.656 -3.041 1 85.06 89 ASP A N 1
ATOM 714 C CA . ASP A 1 89 ? 22.047 -21.875 -4.211 1 85.06 89 ASP A CA 1
ATOM 715 C C . ASP A 1 89 ? 23.203 -22.516 -4.949 1 85.06 89 ASP A C 1
ATOM 717 O O . ASP A 1 89 ? 24.281 -22.734 -4.367 1 85.06 89 ASP A O 1
ATOM 721 N N . PRO A 1 90 ? 22.938 -22.828 -6.152 1 85.19 90 PRO A N 1
ATOM 722 C CA . PRO A 1 90 ? 24.016 -23.484 -6.902 1 85.19 90 PRO A CA 1
ATOM 723 C C . PRO A 1 90 ? 25.266 -22.609 -7.016 1 85.19 90 PRO A C 1
ATOM 725 O O . PRO A 1 90 ? 26.375 -23.125 -7.16 1 85.19 90 PRO A O 1
ATOM 728 N N . ASN A 1 91 ? 25.047 -21.312 -6.941 1 88.06 91 ASN A N 1
ATOM 729 C CA . ASN A 1 91 ? 26.156 -20.375 -7.121 1 88.06 91 ASN A CA 1
ATOM 730 C C . ASN A 1 91 ? 26.797 -20 -5.785 1 88.06 91 ASN A C 1
ATOM 732 O O . ASN A 1 91 ? 27.844 -19.344 -5.758 1 88.06 91 ASN A O 1
ATOM 736 N N . ASP A 1 92 ? 26.172 -20.25 -4.773 1 86.44 92 ASP A N 1
ATOM 737 C CA . ASP A 1 92 ? 26.656 -19.953 -3.43 1 86.44 92 ASP A CA 1
ATOM 738 C C . ASP A 1 92 ? 26.156 -20.984 -2.422 1 86.44 92 ASP A C 1
ATOM 740 O O . ASP A 1 92 ? 25.031 -20.875 -1.923 1 86.44 92 ASP A O 1
ATOM 744 N N . AR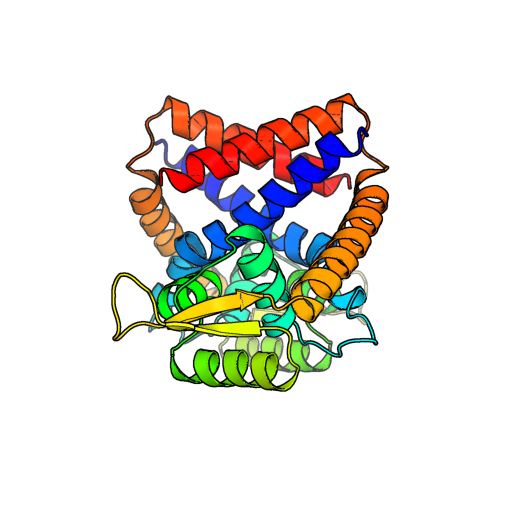G A 1 93 ? 26.969 -21.922 -1.986 1 83 93 ARG A N 1
ATOM 745 C CA . ARG A 1 93 ? 26.562 -23.062 -1.153 1 83 93 ARG A CA 1
ATOM 746 C C . ARG A 1 93 ? 26.156 -22.594 0.24 1 83 93 ARG A C 1
ATOM 748 O O . ARG A 1 93 ? 25.516 -23.328 0.989 1 83 93 ARG A O 1
ATOM 755 N N . ARG A 1 94 ? 26.422 -21.344 0.543 1 83 94 ARG A N 1
ATOM 756 C CA . ARG A 1 94 ? 26.109 -20.844 1.873 1 83 94 ARG A CA 1
ATOM 757 C C . ARG A 1 94 ? 24.734 -20.172 1.885 1 83 94 ARG A C 1
ATOM 759 O O . ARG A 1 94 ? 24.203 -19.844 2.949 1 83 94 ARG A O 1
ATOM 766 N N . ARG A 1 95 ? 24.266 -20.141 0.693 1 86.31 95 ARG A N 1
ATOM 767 C CA . ARG A 1 95 ? 22.984 -19.438 0.57 1 86.31 95 ARG A CA 1
ATOM 768 C C . ARG A 1 95 ? 21.891 -20.391 0.107 1 86.31 95 ARG A C 1
ATOM 770 O O . ARG A 1 95 ? 22.156 -21.375 -0.592 1 86.31 95 ARG A O 1
ATOM 777 N N . TYR A 1 96 ? 20.766 -20.281 0.658 1 91.31 96 TYR A N 1
ATOM 778 C CA . TYR A 1 96 ? 19.641 -21.031 0.131 1 91.31 96 TYR A CA 1
ATOM 779 C C . TYR A 1 96 ? 18.656 -20.125 -0.588 1 91.31 96 TYR A C 1
ATOM 781 O O . TYR A 1 96 ? 18.594 -18.922 -0.308 1 91.31 96 TYR A O 1
ATOM 789 N N . LEU A 1 97 ? 18.031 -20.797 -1.559 1 95.25 97 LEU A N 1
ATOM 790 C CA . LEU A 1 97 ? 16.969 -20.141 -2.316 1 95.25 97 LEU A CA 1
ATOM 791 C C . LEU A 1 97 ? 15.617 -20.75 -1.975 1 95.25 97 LEU A C 1
ATOM 793 O O . LEU A 1 97 ? 15.5 -21.953 -1.734 1 95.25 97 LEU A O 1
ATOM 797 N N . LEU A 1 98 ? 14.68 -19.875 -1.99 1 97.12 98 LEU A N 1
ATOM 798 C CA . LEU A 1 98 ? 13.305 -20.266 -1.713 1 97.12 98 LEU A CA 1
ATOM 799 C C . LEU A 1 98 ? 12.492 -20.3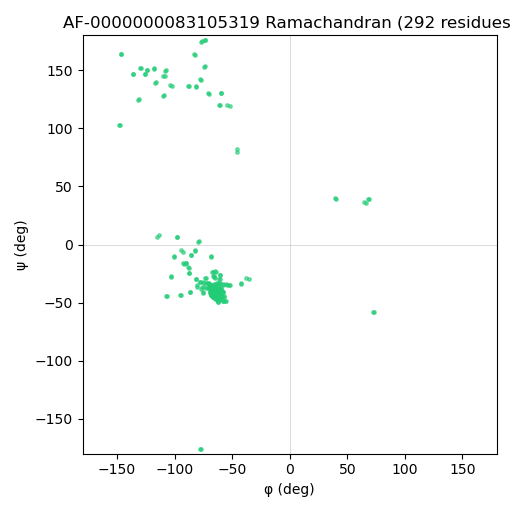59 -3.002 1 97.12 98 LEU A C 1
ATOM 801 O O . LEU A 1 98 ? 12.656 -19.516 -3.895 1 97.12 98 LEU A O 1
ATOM 805 N N . SER A 1 99 ? 11.703 -21.406 -3.098 1 96.88 99 SER A N 1
ATOM 806 C CA . SER A 1 99 ? 10.789 -21.562 -4.219 1 96.88 99 SER A CA 1
ATOM 807 C C . SER A 1 99 ? 9.5 -22.266 -3.791 1 96.88 99 SER A C 1
ATOM 809 O O . SER A 1 99 ? 9.43 -22.828 -2.697 1 96.88 99 SER A O 1
ATOM 811 N N . LEU A 1 100 ? 8.547 -22.125 -4.648 1 97 100 LEU A N 1
ATOM 812 C CA . LEU A 1 100 ? 7.305 -22.828 -4.367 1 97 100 LEU A CA 1
ATOM 813 C C . LEU A 1 100 ? 7.43 -24.312 -4.695 1 97 100 LEU A C 1
ATOM 815 O O . LEU A 1 100 ? 8.07 -24.688 -5.68 1 97 100 LEU A O 1
ATOM 819 N N . THR A 1 101 ? 6.801 -25.172 -3.83 1 96.81 101 THR A N 1
ATOM 820 C CA . THR A 1 101 ? 6.566 -26.547 -4.219 1 96.81 101 THR A CA 1
ATOM 821 C C . THR A 1 101 ? 5.441 -26.641 -5.246 1 96.81 101 THR A C 1
ATOM 823 O O . THR A 1 101 ? 4.859 -25.625 -5.629 1 96.81 101 THR A O 1
ATOM 826 N N . GLU A 1 102 ? 5.203 -27.891 -5.742 1 96.38 102 GLU A N 1
ATOM 827 C CA . GLU A 1 102 ? 4.051 -28.078 -6.617 1 96.38 102 GLU A CA 1
ATOM 828 C C . GLU A 1 102 ? 2.754 -27.688 -5.918 1 96.38 102 GLU A C 1
ATOM 830 O O . GLU A 1 102 ? 1.892 -27.031 -6.516 1 96.38 102 GLU A O 1
ATOM 835 N N . LYS A 1 103 ? 2.701 -28.062 -4.66 1 95.12 103 LYS A N 1
ATOM 836 C CA . LYS A 1 103 ? 1.543 -27.688 -3.854 1 95.12 103 LYS A CA 1
ATOM 837 C C . LYS A 1 103 ? 1.448 -26.172 -3.695 1 95.12 103 LYS A C 1
ATOM 839 O O . LYS A 1 103 ? 0.358 -25.594 -3.77 1 95.12 103 LYS A O 1
ATOM 844 N N . GLY A 1 104 ? 2.6 -25.562 -3.529 1 94.81 104 GLY A N 1
ATOM 845 C CA . GLY A 1 104 ? 2.66 -24.109 -3.428 1 94.81 104 GLY A CA 1
ATOM 846 C C . GLY A 1 104 ? 2.242 -23.406 -4.703 1 94.81 104 GLY A C 1
ATOM 847 O O . GLY A 1 104 ? 1.546 -22.391 -4.656 1 94.81 104 GLY A O 1
ATOM 848 N N . GLU A 1 105 ? 2.629 -24 -5.82 1 94.31 105 GLU A N 1
ATOM 849 C CA . GLU A 1 105 ? 2.26 -23.438 -7.117 1 94.31 105 GLU A CA 1
ATOM 850 C C . GLU A 1 105 ? 0.757 -23.547 -7.359 1 94.31 105 GLU A C 1
ATOM 852 O O . GLU A 1 105 ? 0.135 -22.609 -7.867 1 94.31 105 GLU A O 1
ATOM 857 N N . ASN A 1 106 ? 0.281 -24.672 -7.039 1 93.06 106 ASN A N 1
ATOM 858 C CA . ASN A 1 106 ? -1.159 -24.859 -7.184 1 93.06 106 ASN A CA 1
ATOM 859 C C . ASN A 1 106 ? -1.94 -23.891 -6.309 1 93.06 106 ASN A C 1
ATOM 861 O O . ASN A 1 106 ? -2.955 -23.328 -6.742 1 93.06 106 ASN A O 1
ATOM 865 N N . TYR A 1 107 ? -1.422 -23.688 -5.125 1 90.25 107 TYR A N 1
ATOM 866 C CA . TYR A 1 107 ? -2.055 -22.75 -4.215 1 90.25 107 TYR A CA 1
ATOM 867 C C . TYR A 1 107 ? -1.982 -21.328 -4.77 1 90.25 107 TYR A C 1
ATOM 869 O O . TYR A 1 107 ? -2.967 -20.578 -4.723 1 90.25 107 TYR A O 1
ATOM 877 N N . MET A 1 108 ? -0.864 -21 -5.266 1 90.56 108 MET A N 1
ATOM 878 C CA . MET A 1 108 ? -0.666 -19.672 -5.852 1 90.56 108 MET A CA 1
ATOM 879 C C . MET A 1 108 ? -1.631 -19.453 -7.012 1 90.56 108 MET A C 1
ATOM 881 O O . MET A 1 108 ? -2.246 -18.391 -7.109 1 90.56 108 MET A O 1
ATOM 885 N N . GLN A 1 109 ? -1.761 -20.422 -7.863 1 89.31 109 GLN A N 1
ATOM 886 C CA . GLN A 1 109 ? -2.646 -20.297 -9.016 1 89.31 109 GLN A CA 1
ATOM 887 C C . GLN A 1 109 ? -4.102 -20.141 -8.578 1 89.31 109 GLN A C 1
ATOM 889 O O . GLN A 1 109 ? -4.863 -19.391 -9.18 1 89.31 109 GLN A O 1
ATOM 894 N N . TYR A 1 110 ? -4.375 -20.922 -7.574 1 86.62 110 TYR A N 1
ATOM 895 C CA . TYR A 1 110 ? -5.723 -20.828 -7.027 1 86.62 110 TYR A CA 1
ATOM 896 C C . TYR A 1 110 ? -5.988 -19.438 -6.465 1 86.62 110 TYR A C 1
ATOM 898 O O . TYR A 1 110 ? -7.02 -18.828 -6.758 1 86.62 110 TYR A O 1
ATOM 906 N N . GLN A 1 111 ? -5.09 -18.922 -5.684 1 84 111 GLN A N 1
ATOM 907 C CA . GLN A 1 111 ? -5.219 -17.594 -5.098 1 84 111 GLN A CA 1
ATOM 908 C C . GLN A 1 111 ? -5.285 -16.531 -6.18 1 84 111 GLN A C 1
ATOM 910 O O . GLN A 1 111 ? -6.055 -15.57 -6.066 1 84 111 GLN A O 1
ATOM 915 N N . LYS A 1 112 ? -4.445 -16.734 -7.18 1 84.75 112 LYS A N 1
ATOM 916 C CA . LYS A 1 112 ? -4.43 -15.789 -8.297 1 84.75 112 LYS A CA 1
ATOM 917 C C . LYS A 1 112 ? -5.785 -15.742 -8.992 1 84.75 112 LYS A C 1
ATOM 919 O O . LYS A 1 112 ? -6.262 -14.672 -9.367 1 84.75 112 LYS A O 1
ATOM 924 N N . SER A 1 113 ? -6.34 -16.875 -9.172 1 86.5 113 SER A N 1
ATOM 925 C CA . SER A 1 113 ? -7.637 -16.938 -9.844 1 86.5 113 SER A CA 1
ATOM 926 C C . SER A 1 113 ? -8.711 -16.234 -9.023 1 86.5 113 SER A C 1
ATOM 928 O O . SER A 1 113 ? -9.578 -15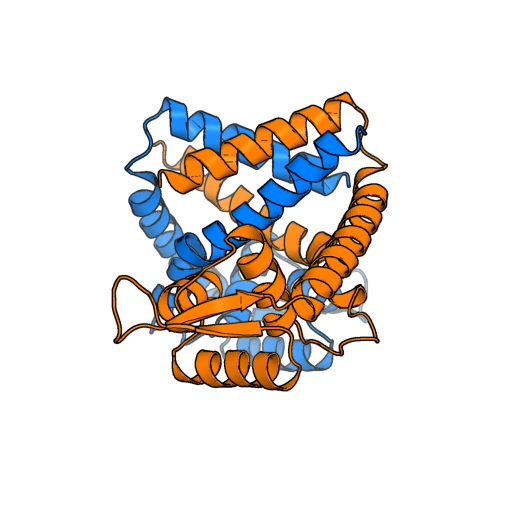.555 -9.578 1 86.5 113 SER A O 1
ATOM 930 N N . LEU A 1 114 ? -8.633 -16.453 -7.699 1 83.06 114 LEU A N 1
ATOM 931 C CA . LEU A 1 114 ? -9.586 -15.781 -6.82 1 83.06 114 LEU A CA 1
ATOM 932 C C . LEU A 1 114 ? -9.406 -14.266 -6.879 1 83.06 114 LEU A C 1
ATOM 934 O O . LEU A 1 114 ? -10.391 -13.523 -6.926 1 83.06 114 LEU A O 1
ATOM 938 N N . PHE A 1 115 ? -8.211 -13.867 -6.891 1 84.56 115 PHE A N 1
ATOM 939 C CA . PHE A 1 115 ? -7.898 -12.445 -6.973 1 84.56 115 PHE A CA 1
ATOM 940 C C . PHE A 1 115 ? -8.375 -11.859 -8.297 1 84.56 115 PHE A C 1
ATOM 942 O O . PHE A 1 115 ? -8.977 -10.781 -8.32 1 84.56 115 PHE A O 1
ATOM 949 N N . ASP A 1 116 ? -8.086 -12.562 -9.352 1 85.56 116 ASP A N 1
ATOM 950 C CA . ASP A 1 116 ? -8.484 -12.109 -10.68 1 85.56 116 ASP A CA 1
ATOM 95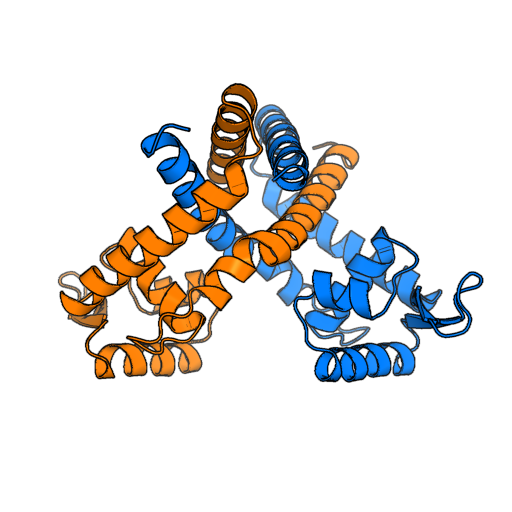1 C C . ASP A 1 116 ? -10 -11.953 -10.773 1 85.56 116 ASP A C 1
ATOM 953 O O . ASP A 1 116 ? -10.5 -10.992 -11.352 1 85.56 116 ASP A O 1
ATOM 957 N N . ASP A 1 117 ? -10.695 -12.875 -10.195 1 87.19 117 ASP A N 1
ATOM 958 C CA . ASP A 1 117 ? -12.156 -12.828 -10.227 1 87.19 117 ASP A CA 1
ATOM 959 C C . ASP A 1 117 ? -12.688 -11.648 -9.414 1 87.19 117 ASP A C 1
ATOM 961 O O . ASP A 1 117 ? -13.625 -10.969 -9.844 1 87.19 117 ASP A O 1
ATOM 965 N N . ALA A 1 118 ? -12.078 -11.469 -8.258 1 87.31 118 ALA A N 1
ATOM 966 C CA . ALA A 1 118 ? -12.484 -10.352 -7.41 1 87.31 118 ALA A CA 1
ATOM 967 C C . ALA A 1 118 ? -12.211 -9.016 -8.094 1 87.31 118 ALA A C 1
ATOM 969 O O . ALA A 1 118 ? -13.023 -8.094 -8.031 1 87.31 118 ALA A O 1
ATOM 970 N N . MET A 1 119 ? -11.07 -8.961 -8.789 1 88.75 119 MET A N 1
ATOM 971 C CA . MET A 1 119 ? -10.68 -7.738 -9.492 1 88.75 119 MET A CA 1
ATOM 972 C C . MET A 1 119 ? -11.609 -7.461 -10.664 1 88.75 119 MET A C 1
ATOM 974 O O . MET A 1 119 ? -11.93 -6.309 -10.953 1 88.75 119 MET A O 1
ATOM 978 N N . LYS A 1 120 ? -11.992 -8.539 -11.312 1 89.69 120 LYS A N 1
ATOM 979 C CA . LYS A 1 120 ? -12.938 -8.383 -12.414 1 89.69 120 LYS A CA 1
ATOM 980 C C . LYS A 1 120 ? -14.234 -7.727 -11.945 1 89.69 120 LYS A C 1
ATOM 982 O O . LYS A 1 120 ? -14.773 -6.855 -12.633 1 89.69 120 LYS A O 1
ATOM 987 N N . VAL A 1 121 ? -14.664 -8.156 -10.766 1 89.69 121 VAL A N 1
ATOM 988 C CA . VAL A 1 121 ? -15.883 -7.594 -10.195 1 89.69 121 VAL A CA 1
ATOM 989 C C . VAL A 1 121 ? -15.648 -6.137 -9.805 1 89.69 121 VAL A C 1
ATOM 991 O O . VAL A 1 121 ? -16.484 -5.273 -10.07 1 89.69 121 VAL A O 1
ATOM 994 N N . LEU A 1 122 ? -14.516 -5.875 -9.188 1 88.19 122 LEU A N 1
ATOM 995 C CA . LEU A 1 122 ? -14.18 -4.535 -8.719 1 88.19 122 LEU A CA 1
ATOM 996 C C . LEU A 1 122 ? -14.086 -3.557 -9.883 1 88.19 122 LEU A C 1
ATOM 998 O O . LEU A 1 122 ? -14.5 -2.4 -9.758 1 88.19 122 LEU A O 1
ATOM 1002 N N . PHE A 1 123 ? -13.586 -4.027 -11.055 1 91.44 123 PHE A N 1
ATOM 1003 C CA . PHE A 1 123 ? -13.289 -3.135 -12.172 1 91.44 123 PHE A CA 1
ATOM 1004 C C . PHE A 1 123 ? -14.43 -3.137 -13.188 1 91.44 123 PHE A C 1
ATOM 1006 O O . PHE A 1 123 ? -14.32 -2.523 -14.25 1 91.44 123 PHE A O 1
ATOM 1013 N N . GLN A 1 124 ? -15.469 -3.787 -12.844 1 90.19 124 GLN A N 1
ATOM 1014 C CA . GLN A 1 124 ? -16.594 -3.951 -13.766 1 90.19 124 GLN A CA 1
ATOM 1015 C C . GLN A 1 124 ? -17.234 -2.607 -14.094 1 90.19 124 GLN A C 1
ATOM 1017 O O . GLN A 1 124 ? -17.844 -2.447 -15.148 1 90.19 124 GLN A O 1
ATOM 1022 N N . ASN A 1 125 ? -17.047 -1.639 -13.195 1 90.12 125 ASN A N 1
ATOM 1023 C CA . ASN A 1 125 ? -17.719 -0.357 -13.383 1 90.12 125 ASN A CA 1
ATOM 1024 C C . ASN A 1 125 ? -16.906 0.573 -14.289 1 90.12 125 ASN A C 1
ATOM 1026 O O . ASN A 1 125 ? -17.375 1.649 -14.656 1 90.12 125 ASN A O 1
ATOM 1030 N N . LEU A 1 126 ? -15.727 0.212 -14.609 1 92.94 126 LEU A N 1
ATOM 1031 C CA . LEU A 1 126 ? -14.938 1.002 -15.547 1 92.94 126 LEU A CA 1
ATOM 1032 C C . LEU A 1 126 ? -15.203 0.569 -16.984 1 92.94 126 LEU A C 1
ATOM 1034 O O . LEU A 1 126 ? -15.305 -0.626 -17.266 1 92.94 126 LEU A O 1
ATOM 1038 N N . ASN A 1 127 ? -15.367 1.542 -17.875 1 93.12 127 ASN A N 1
ATOM 1039 C CA . ASN A 1 127 ? -15.484 1.199 -19.281 1 93.12 127 ASN A CA 1
ATOM 1040 C C . ASN A 1 127 ? -14.125 0.855 -19.891 1 93.12 127 ASN A C 1
ATOM 1042 O O . ASN A 1 127 ? -13.102 0.904 -19.203 1 93.12 127 ASN A O 1
ATOM 1046 N N . GLU A 1 128 ? -14.141 0.423 -21.141 1 92.38 128 GLU A N 1
ATOM 1047 C CA . GLU A 1 128 ? -12.93 -0.061 -21.797 1 92.38 128 GLU A CA 1
ATOM 1048 C C . GLU A 1 128 ? -11.852 1.021 -21.844 1 92.38 128 GLU A C 1
ATOM 1050 O O . GLU A 1 128 ? -10.68 0.744 -21.594 1 92.38 128 GLU A O 1
ATOM 1055 N N . GLU A 1 129 ? -12.297 2.254 -22.062 1 94.94 129 GLU A N 1
ATOM 1056 C CA . GLU A 1 129 ? -11.359 3.367 -22.141 1 94.94 129 GLU A CA 1
ATOM 1057 C C . GLU A 1 129 ? -10.742 3.67 -20.781 1 94.94 129 GLU A C 1
ATOM 1059 O O . GLU A 1 129 ? -9.539 3.893 -20.672 1 94.94 129 GLU A O 1
ATOM 1064 N N . GLU A 1 130 ? -11.562 3.609 -19.781 1 95.06 130 GLU A N 1
ATOM 1065 C CA . GLU A 1 130 ? -11.094 3.852 -18.422 1 95.06 130 GLU A CA 1
ATOM 1066 C C . GLU A 1 130 ? -10.141 2.752 -17.969 1 95.06 130 GLU A C 1
ATOM 1068 O O . GLU A 1 130 ? -9.133 3.029 -17.312 1 95.06 130 GLU A O 1
ATOM 1073 N N . THR A 1 131 ? -10.477 1.586 -18.359 1 94.25 131 THR A N 1
ATOM 1074 C CA . THR A 1 131 ? -9.633 0.454 -17.969 1 94.25 131 THR A CA 1
ATOM 1075 C C . THR A 1 131 ? -8.266 0.555 -18.625 1 94.25 131 THR A C 1
ATOM 1077 O O . THR A 1 131 ? -7.238 0.338 -17.969 1 94.25 131 THR A O 1
ATOM 1080 N N . LYS A 1 132 ? -8.258 0.918 -19.875 1 94.88 132 LYS A N 1
ATOM 1081 C CA . LYS A 1 132 ? -6.996 1.079 -20.594 1 94.88 132 LYS A CA 1
ATOM 1082 C C . LYS A 1 132 ? -6.16 2.201 -19.984 1 94.88 132 LYS A C 1
ATOM 1084 O O . LYS A 1 132 ? -4.941 2.07 -19.844 1 94.88 132 LYS A O 1
ATOM 1089 N N . LYS A 1 133 ? -6.863 3.248 -19.641 1 96.31 133 LYS A N 1
ATOM 1090 C CA . LYS A 1 133 ? -6.188 4.383 -19.016 1 96.31 133 LYS A CA 1
ATOM 1091 C C . LYS A 1 133 ? -5.582 3.984 -17.672 1 96.31 133 LYS A C 1
ATOM 1093 O O . LYS A 1 133 ? -4.457 4.371 -17.344 1 96.31 133 LYS A O 1
ATOM 1098 N N . PHE A 1 134 ? -6.336 3.189 -16.938 1 96.62 134 PHE A N 1
ATOM 1099 C CA . PHE A 1 134 ? -5.832 2.703 -15.656 1 96.62 134 PHE A CA 1
ATOM 1100 C C . PHE A 1 134 ? -4.598 1.83 -15.859 1 96.62 134 PHE A C 1
ATOM 1102 O O . PHE A 1 134 ? -3.576 2.027 -15.195 1 96.62 134 PHE A O 1
ATOM 1109 N N . SER A 1 135 ? -4.715 0.909 -16.797 1 95.81 135 SER A N 1
ATOM 1110 C CA . SER A 1 135 ? -3.633 -0.027 -17.078 1 95.81 135 SER A CA 1
ATOM 1111 C C . SER A 1 135 ? -2.357 0.708 -17.469 1 95.81 135 SER A C 1
ATOM 1113 O O . SER A 1 135 ? -1.282 0.426 -16.938 1 95.81 135 SER A O 1
ATOM 1115 N N . LYS A 1 136 ? -2.514 1.67 -18.312 1 96.69 136 LYS A N 1
ATOM 1116 C CA . LYS A 1 136 ? -1.366 2.441 -18.781 1 96.69 136 LYS A CA 1
ATOM 1117 C C . LYS A 1 136 ? -0.774 3.281 -17.656 1 96.69 136 LYS A C 1
ATOM 1119 O O . LYS A 1 136 ? 0.447 3.346 -17.5 1 96.69 136 LYS A O 1
ATOM 1124 N N . SER A 1 137 ? -1.592 3.885 -16.922 1 97.62 137 SER A N 1
ATOM 1125 C CA . SER A 1 137 ? -1.156 4.789 -15.859 1 97.62 137 SER A CA 1
ATOM 1126 C C . SER A 1 137 ? -0.43 4.035 -14.75 1 97.62 137 SER A C 1
ATOM 1128 O O . SER A 1 137 ? 0.628 4.465 -14.289 1 97.62 137 SER A O 1
ATOM 1130 N N . ILE A 1 138 ? -1.013 2.898 -14.352 1 96.5 138 ILE A N 1
ATOM 1131 C CA . ILE A 1 138 ? -0.385 2.145 -13.273 1 96.5 138 ILE A CA 1
ATOM 1132 C C . ILE A 1 138 ? 0.947 1.571 -13.75 1 96.5 138 ILE A C 1
ATOM 1134 O O . ILE A 1 138 ? 1.907 1.491 -12.977 1 96.5 138 ILE A O 1
ATOM 1138 N N . LYS A 1 139 ? 1.042 1.167 -14.977 1 96.19 139 LYS A N 1
ATOM 1139 C CA . LYS A 1 139 ? 2.301 0.7 -15.547 1 96.19 139 LYS A CA 1
ATOM 1140 C C . LYS A 1 139 ? 3.363 1.796 -15.508 1 96.19 139 LYS A C 1
ATOM 1142 O O . LYS A 1 139 ? 4.508 1.544 -15.133 1 96.19 139 LYS A O 1
ATOM 1147 N N . ASN A 1 140 ? 2.957 2.988 -15.883 1 97 140 ASN A N 1
ATOM 1148 C CA . ASN A 1 140 ? 3.867 4.129 -15.844 1 97 140 ASN A CA 1
ATOM 1149 C C . ASN A 1 140 ? 4.387 4.383 -14.43 1 97 140 ASN A C 1
ATOM 1151 O O . ASN A 1 140 ? 5.582 4.613 -14.234 1 97 140 ASN A O 1
ATOM 1155 N N . VAL A 1 141 ? 3.512 4.32 -13.477 1 96.44 141 VAL A N 1
ATOM 1156 C CA . VAL A 1 141 ? 3.865 4.578 -12.086 1 96.44 141 VAL A CA 1
ATOM 1157 C C . VAL A 1 141 ? 4.887 3.547 -11.609 1 96.44 141 VAL A C 1
ATOM 1159 O O . VAL A 1 141 ? 5.914 3.904 -11.031 1 96.44 141 VAL A O 1
ATOM 1162 N N . VAL A 1 142 ? 4.625 2.301 -11.938 1 94.5 142 VAL A N 1
ATOM 1163 C CA . VAL A 1 142 ? 5.5 1.216 -11.5 1 94.5 142 VAL A CA 1
ATOM 1164 C C . VAL A 1 142 ? 6.867 1.358 -12.164 1 94.5 142 VAL A C 1
ATOM 1166 O O . VAL A 1 142 ? 7.902 1.256 -11.492 1 94.5 142 VAL A O 1
ATOM 1169 N N . GLU A 1 143 ? 6.898 1.62 -13.43 1 94.81 143 GLU A N 1
ATOM 1170 C CA . GLU A 1 143 ? 8.156 1.756 -14.164 1 94.81 143 GLU A CA 1
ATOM 1171 C C . GLU A 1 143 ? 9 2.898 -13.609 1 94.81 143 GLU A C 1
ATOM 1173 O O . GLU A 1 143 ? 10.203 2.75 -13.422 1 94.81 143 GLU A O 1
ATOM 1178 N N . LEU A 1 144 ? 8.375 3.986 -13.344 1 94.44 144 LEU A N 1
ATOM 1179 C CA . LEU A 1 144 ? 9.094 5.16 -12.875 1 94.44 144 LEU A CA 1
ATOM 1180 C C . LEU A 1 144 ? 9.508 4.992 -11.414 1 94.44 144 LEU A C 1
ATOM 1182 O O . LEU A 1 144 ? 10.555 5.496 -11 1 94.44 144 LEU A O 1
ATOM 1186 N N . MET A 1 145 ? 8.703 4.285 -10.625 1 92.31 145 MET A N 1
ATOM 1187 C CA . MET A 1 145 ? 9.062 4.012 -9.234 1 92.31 145 MET A CA 1
ATOM 1188 C C . MET A 1 145 ? 10.289 3.117 -9.148 1 92.31 145 MET A C 1
ATOM 1190 O O . MET A 1 145 ? 11.062 3.203 -8.195 1 92.31 145 MET A O 1
ATOM 1194 N N . THR A 1 146 ? 10.461 2.316 -10.164 1 88.69 146 THR A N 1
ATOM 1195 C CA . THR A 1 146 ? 11.648 1.475 -10.211 1 88.69 146 THR A CA 1
ATOM 1196 C C . THR A 1 146 ? 12.906 2.324 -10.391 1 88.69 146 THR A C 1
ATOM 1198 O O . THR A 1 146 ? 13.992 1.938 -9.953 1 88.69 146 THR A O 1
ATOM 1201 N N . LYS A 1 147 ? 12.719 3.502 -10.938 1 88.94 147 LYS A N 1
ATOM 1202 C CA . LYS A 1 147 ? 13.844 4.387 -11.227 1 88.94 147 LYS A CA 1
ATOM 1203 C C . LYS A 1 147 ? 14.18 5.266 -10.023 1 88.94 147 LYS A C 1
ATOM 1205 O O . LYS A 1 147 ? 15.25 5.867 -9.969 1 88.94 147 LYS A O 1
ATOM 1210 N N . VAL A 1 148 ? 13.258 5.406 -9.148 1 86.88 148 VAL A N 1
ATOM 1211 C CA . VAL A 1 148 ? 13.453 6.305 -8.016 1 86.88 148 VAL A CA 1
ATOM 1212 C C . VAL A 1 148 ? 14.297 5.609 -6.945 1 86.88 148 VAL A C 1
ATOM 1214 O O . VAL A 1 148 ? 14.25 4.387 -6.805 1 86.88 148 VAL A O 1
ATOM 1217 N N . MET B 1 1 ? -13.492 -6.078 -20.375 1 57.47 1 MET B N 1
ATOM 1218 C CA . MET B 1 1 ? -12.07 -5.98 -20.031 1 57.47 1 MET B CA 1
ATOM 1219 C C . MET B 1 1 ? -11.344 -7.273 -20.375 1 57.47 1 MET B C 1
ATOM 1221 O O . MET B 1 1 ? -11.812 -8.367 -20.047 1 57.47 1 MET B O 1
ATOM 1225 N N . LYS B 1 2 ? -10.422 -7.223 -21.359 1 67.44 2 LYS B N 1
ATOM 1226 C CA . LYS B 1 2 ? -9.727 -8.445 -21.766 1 67.44 2 LYS B CA 1
ATOM 1227 C C . LYS B 1 2 ? -8.953 -9.047 -20.594 1 67.44 2 LYS B C 1
ATOM 1229 O O . LYS B 1 2 ? -8.391 -8.312 -19.781 1 67.44 2 LYS B O 1
ATOM 1234 N N . ASP B 1 3 ? -9.07 -10.266 -20.312 1 77.31 3 ASP B N 1
ATOM 1235 C CA . ASP B 1 3 ? -8.414 -11.047 -19.266 1 77.31 3 ASP B CA 1
ATOM 1236 C C . ASP B 1 3 ? -6.934 -10.68 -19.156 1 77.31 3 ASP B C 1
ATOM 1238 O O . ASP B 1 3 ? -6.395 -10.562 -18.062 1 77.31 3 ASP B O 1
ATOM 1242 N N . LYS B 1 4 ? -6.426 -10.359 -20.297 1 81.44 4 LYS B N 1
ATOM 1243 C CA . LYS B 1 4 ? -5 -10.039 -20.312 1 81.44 4 LYS B CA 1
ATOM 1244 C C . LYS B 1 4 ? -4.738 -8.672 -19.703 1 81.44 4 LYS B C 1
ATOM 1246 O O . LYS B 1 4 ? -3.75 -8.477 -18.984 1 81.44 4 LYS B O 1
ATOM 1251 N N . GLU B 1 5 ? -5.691 -7.758 -19.984 1 85.94 5 GLU B N 1
ATOM 1252 C CA . GLU B 1 5 ? -5.555 -6.406 -19.453 1 85.94 5 GLU B CA 1
ATOM 1253 C C . GLU B 1 5 ? -5.695 -6.395 -17.938 1 85.94 5 GLU B C 1
ATOM 1255 O O . GLU B 1 5 ? -4.922 -5.734 -17.234 1 85.94 5 GLU B O 1
ATOM 1260 N N . LEU B 1 6 ? -6.551 -7.164 -17.531 1 86.44 6 LEU B N 1
ATOM 1261 C CA . LEU B 1 6 ? -6.785 -7.25 -16.094 1 86.44 6 LEU B CA 1
ATOM 1262 C C . LEU B 1 6 ? -5.605 -7.918 -15.398 1 86.44 6 LEU B C 1
ATOM 1264 O O . LEU B 1 6 ? -5.23 -7.516 -14.289 1 86.44 6 LEU B O 1
ATOM 1268 N N . SER B 1 7 ? -5.031 -8.891 -16.141 1 84.06 7 SER B N 1
ATOM 1269 C CA . SER B 1 7 ? -3.861 -9.555 -15.578 1 84.06 7 SER B CA 1
ATOM 1270 C C . SER B 1 7 ? -2.689 -8.594 -15.438 1 84.06 7 SER B C 1
ATOM 1272 O O . SER B 1 7 ? -1.97 -8.625 -14.438 1 84.06 7 SER B O 1
ATOM 1274 N N . SER B 1 8 ? -2.611 -7.758 -16.406 1 87.44 8 SER B N 1
ATOM 1275 C CA . SER B 1 8 ? -1.551 -6.754 -16.375 1 87.44 8 SER B CA 1
ATOM 1276 C C . SER B 1 8 ? -1.775 -5.754 -15.234 1 87.44 8 SER B C 1
ATOM 1278 O O . SER B 1 8 ? -0.835 -5.387 -14.531 1 87.44 8 SER B O 1
ATOM 1280 N N . ILE B 1 9 ? -2.975 -5.379 -15.062 1 91 9 ILE B N 1
ATOM 1281 C CA . ILE B 1 9 ? -3.338 -4.457 -13.984 1 91 9 ILE B CA 1
ATOM 1282 C C . ILE B 1 9 ? -3.02 -5.094 -12.633 1 91 9 ILE B C 1
ATOM 1284 O O . ILE B 1 9 ? -2.396 -4.461 -11.781 1 91 9 ILE B O 1
ATOM 1288 N N . ASN B 1 10 ? -3.389 -6.312 -12.578 1 85.38 10 ASN B N 1
ATOM 1289 C CA . ASN B 1 10 ? -3.156 -7.039 -11.336 1 85.38 10 ASN B CA 1
ATOM 1290 C C . ASN B 1 10 ? -1.668 -7.125 -11.008 1 85.38 10 ASN B C 1
ATOM 1292 O O . ASN B 1 10 ? -1.266 -6.898 -9.867 1 85.38 10 ASN B O 1
ATOM 1296 N N . GLU B 1 11 ? -0.923 -7.422 -12.008 1 84.12 11 GLU B N 1
ATOM 1297 C CA . GLU B 1 11 ? 0.518 -7.555 -11.812 1 84.12 11 GLU B CA 1
ATOM 1298 C C . GLU B 1 11 ? 1.145 -6.219 -11.422 1 84.12 11 GLU B C 1
ATOM 1300 O O . GLU B 1 11 ? 2.012 -6.164 -10.547 1 84.12 11 GLU B O 1
ATOM 1305 N N . ASN B 1 12 ? 0.713 -5.176 -12.031 1 89.56 12 ASN B N 1
ATOM 1306 C CA . ASN B 1 12 ? 1.27 -3.857 -11.75 1 89.56 12 ASN B CA 1
ATOM 1307 C C . ASN B 1 12 ? 0.831 -3.348 -10.375 1 89.56 12 ASN B C 1
ATOM 1309 O O . ASN B 1 12 ? 1.585 -2.646 -9.703 1 89.56 12 ASN B O 1
ATOM 1313 N N . LEU B 1 13 ? -0.325 -3.686 -9.984 1 87.62 13 LEU B N 1
ATOM 1314 C CA . LEU B 1 13 ? -0.788 -3.326 -8.648 1 87.62 13 LEU B CA 1
ATOM 1315 C C . LEU B 1 13 ? 0.038 -4.031 -7.582 1 87.62 13 LEU B C 1
ATOM 1317 O O . LEU B 1 13 ? 0.45 -3.412 -6.598 1 87.62 13 LEU B O 1
ATOM 1321 N N . LEU B 1 14 ? 0.324 -5.297 -7.844 1 80.88 14 LEU B N 1
ATOM 1322 C CA . LEU B 1 14 ? 1.155 -6.047 -6.91 1 80.88 14 LEU B CA 1
ATOM 1323 C C . LEU B 1 14 ? 2.561 -5.461 -6.84 1 80.88 14 LEU B C 1
ATOM 1325 O O . LEU B 1 14 ? 3.135 -5.336 -5.758 1 80.88 14 LEU B O 1
ATOM 1329 N N . GLU B 1 15 ? 3.07 -5.164 -7.973 1 84.19 15 GLU B N 1
ATOM 1330 C CA . GLU B 1 15 ? 4.41 -4.578 -8.023 1 84.19 15 GLU B CA 1
ATOM 1331 C C . GLU B 1 15 ? 4.441 -3.215 -7.344 1 84.19 15 GLU B C 1
ATOM 1333 O O . GLU B 1 15 ? 5.422 -2.871 -6.68 1 84.19 15 GLU B O 1
ATOM 1338 N N . PHE B 1 16 ? 3.482 -2.473 -7.543 1 87.94 16 PHE B N 1
ATOM 1339 C CA . PHE B 1 16 ? 3.398 -1.171 -6.891 1 87.94 16 PHE B CA 1
ATOM 1340 C C . PHE B 1 16 ? 3.453 -1.319 -5.375 1 87.94 16 PHE B C 1
ATOM 1342 O O . PHE B 1 16 ? 4.18 -0.588 -4.699 1 87.94 16 PHE B O 1
ATOM 1349 N N . THR B 1 17 ? 2.646 -2.225 -4.848 1 81.56 17 THR B N 1
ATOM 1350 C CA . THR B 1 17 ? 2.602 -2.436 -3.404 1 81.56 17 THR B CA 1
ATOM 1351 C C . THR B 1 17 ? 3.984 -2.803 -2.871 1 81.56 17 THR B C 1
ATOM 1353 O O . THR B 1 17 ? 4.406 -2.299 -1.828 1 81.56 17 THR B O 1
ATOM 1356 N N . ALA B 1 18 ? 4.699 -3.637 -3.611 1 78.19 18 ALA B N 1
ATOM 1357 C CA . ALA B 1 18 ? 6.051 -4.027 -3.219 1 78.19 18 ALA B CA 1
ATOM 1358 C C . ALA B 1 18 ? 6.992 -2.824 -3.217 1 78.19 18 ALA B C 1
ATOM 1360 O O . ALA B 1 18 ? 7.762 -2.633 -2.273 1 78.19 18 ALA B O 1
ATOM 1361 N N . LEU B 1 19 ? 6.906 -2.014 -4.23 1 83.75 19 LEU B N 1
ATOM 1362 C CA . LEU B 1 19 ? 7.77 -0.847 -4.371 1 83.75 19 LEU B CA 1
ATOM 1363 C C . LEU B 1 19 ? 7.414 0.22 -3.342 1 83.75 19 LEU B C 1
ATOM 1365 O O . LEU B 1 19 ? 8.297 0.877 -2.789 1 83.75 19 LEU B O 1
ATOM 1369 N N . PHE B 1 20 ? 6.18 0.322 -3.109 1 83.38 20 PHE B N 1
ATOM 1370 C CA . PHE B 1 20 ? 5.73 1.294 -2.119 1 83.38 20 PHE B CA 1
ATOM 1371 C C . PHE B 1 20 ? 6.285 0.957 -0.74 1 83.38 20 PHE B C 1
ATOM 1373 O O . PHE B 1 20 ? 6.848 1.821 -0.064 1 83.38 20 PHE B O 1
ATOM 1380 N N . HIS B 1 21 ? 6.168 -0.223 -0.302 1 75.19 21 HIS B N 1
ATOM 1381 C CA . HIS B 1 21 ? 6.633 -0.66 1.01 1 75.19 21 HIS B CA 1
ATOM 1382 C C . HIS B 1 21 ? 8.148 -0.541 1.124 1 75.19 21 HIS B C 1
ATOM 1384 O O . HIS B 1 21 ? 8.664 -0.094 2.152 1 75.19 21 HIS B O 1
ATOM 1390 N N . SER B 1 22 ? 8.828 -0.838 0.046 1 78.25 22 SER B N 1
ATOM 1391 C CA . SER B 1 22 ? 10.289 -0.881 0.117 1 78.25 22 SER B CA 1
ATOM 1392 C C . SER B 1 22 ? 10.891 0.517 0.005 1 78.25 22 SER B C 1
ATOM 1394 O O . SER B 1 22 ? 11.906 0.812 0.634 1 78.25 22 SER B O 1
ATOM 1396 N N . LYS B 1 23 ? 10.234 1.4 -0.685 1 82.88 23 LYS B N 1
ATOM 1397 C CA . LYS B 1 23 ? 10.852 2.695 -0.954 1 82.88 23 LYS B CA 1
ATOM 1398 C C . LYS B 1 23 ? 10.203 3.797 -0.12 1 82.88 23 LYS B C 1
ATOM 1400 O O . LYS B 1 23 ? 10.898 4.637 0.455 1 82.88 23 LYS B O 1
ATOM 1405 N N . ILE B 1 24 ? 8.883 3.738 -0.086 1 81.25 24 ILE B N 1
ATOM 1406 C CA . ILE B 1 24 ? 8.148 4.824 0.558 1 81.25 24 ILE B CA 1
ATOM 1407 C C . ILE B 1 24 ? 7.84 4.453 2.006 1 81.25 24 ILE B C 1
ATOM 1409 O O . ILE B 1 24 ? 7.93 5.293 2.902 1 81.25 24 ILE B O 1
ATOM 1413 N N . GLY B 1 25 ? 7.418 3.23 2.219 1 74.31 25 GLY B N 1
ATOM 1414 C CA . GLY B 1 25 ? 7.16 2.766 3.572 1 74.31 25 GLY B CA 1
ATOM 1415 C C . GLY B 1 25 ? 8.328 2.982 4.516 1 74.31 25 GLY B C 1
ATOM 1416 O O . GLY B 1 25 ? 8.133 3.311 5.688 1 74.31 25 GLY B O 1
ATOM 1417 N N . LYS B 1 26 ? 9.461 2.852 4 1 73.88 26 LYS B N 1
ATOM 1418 C CA . LYS B 1 26 ? 10.68 3.059 4.777 1 73.88 26 LYS B CA 1
ATOM 1419 C C . LYS B 1 26 ? 10.773 4.496 5.285 1 73.88 26 LYS B C 1
ATOM 1421 O O . LYS B 1 26 ? 11.25 4.738 6.398 1 73.88 26 LYS B O 1
ATOM 1426 N N . ILE B 1 27 ? 10.266 5.383 4.508 1 74.94 27 ILE B N 1
ATOM 1427 C CA . ILE B 1 27 ? 10.312 6.789 4.883 1 74.94 27 ILE B CA 1
ATOM 1428 C C . ILE B 1 27 ? 9.445 7.023 6.121 1 74.94 27 ILE B C 1
ATOM 1430 O O . ILE B 1 27 ? 9.844 7.746 7.035 1 74.94 27 ILE B O 1
ATOM 1434 N N . PHE B 1 28 ? 8.367 6.32 6.148 1 68.62 28 PHE B N 1
ATOM 1435 C CA . PHE B 1 28 ? 7.445 6.488 7.262 1 68.62 28 PHE B CA 1
ATOM 1436 C C . PHE B 1 28 ? 8.008 5.855 8.531 1 68.62 28 PHE B C 1
ATOM 1438 O O . PHE B 1 28 ? 7.742 6.328 9.633 1 68.62 28 PHE B O 1
ATOM 1445 N N . ARG B 1 29 ? 8.781 4.867 8.305 1 63.91 29 ARG B N 1
ATOM 1446 C CA . ARG B 1 29 ? 9.352 4.156 9.445 1 63.91 29 ARG B CA 1
ATOM 1447 C C . ARG B 1 29 ? 10.555 4.898 10.008 1 63.91 29 ARG B C 1
ATOM 1449 O O . ARG B 1 29 ? 10.812 4.859 11.211 1 63.91 29 ARG B O 1
ATOM 1456 N N . THR B 1 30 ? 11.195 5.418 9.141 1 61.56 30 THR B N 1
ATOM 1457 C CA . THR B 1 30 ? 12.453 6.027 9.57 1 61.56 30 THR B CA 1
ATOM 1458 C C . THR B 1 30 ? 12.227 7.461 10.031 1 61.56 30 THR B C 1
ATOM 1460 O O . THR B 1 30 ? 13.07 8.031 10.734 1 61.56 30 THR B O 1
ATOM 1463 N N . THR B 1 31 ? 11.188 7.961 9.5 1 55.84 31 THR B N 1
ATOM 1464 C CA . THR B 1 31 ? 10.945 9.336 9.93 1 55.84 31 THR B CA 1
ATOM 1465 C C . THR B 1 31 ? 10.305 9.359 11.312 1 55.84 31 THR B C 1
ATOM 1467 O O . THR B 1 31 ? 9.711 10.359 11.711 1 55.84 31 THR B O 1
ATOM 1470 N N . ASN B 1 32 ? 10.117 8.148 11.953 1 53.22 32 ASN B N 1
ATOM 1471 C CA . ASN B 1 32 ? 9.594 8.102 13.312 1 53.22 32 ASN B CA 1
ATOM 1472 C C . ASN B 1 32 ? 10.289 9.125 14.211 1 53.22 32 ASN B C 1
ATOM 1474 O O . ASN B 1 32 ? 11.492 9.047 14.438 1 53.22 32 ASN B O 1
ATOM 1478 N N . HIS B 1 33 ? 9.828 10.367 14.07 1 53.5 33 HIS B N 1
ATOM 1479 C CA . HIS B 1 33 ? 10.297 11.469 14.914 1 53.5 33 HIS B CA 1
ATOM 1480 C C . HIS B 1 33 ? 10.195 11.117 16.391 1 53.5 33 HIS B C 1
ATOM 1482 O O . HIS B 1 33 ? 9.219 10.484 16.812 1 53.5 33 HIS B O 1
ATOM 1488 N N . LYS B 1 34 ? 11.25 11.117 16.984 1 55.25 34 LYS B N 1
ATOM 1489 C CA . LYS B 1 34 ? 11.547 11.148 18.422 1 55.25 34 LYS B CA 1
ATOM 1490 C C . LYS B 1 34 ? 10.539 12.008 19.172 1 55.25 34 LYS B C 1
ATOM 1492 O O . LYS B 1 34 ? 10.203 11.711 20.328 1 55.25 34 LYS B O 1
ATOM 1497 N N . SER B 1 35 ? 10 13 18.547 1 56.59 35 SER B N 1
ATOM 1498 C CA . SER B 1 35 ? 9.367 13.914 19.484 1 56.59 35 SER B CA 1
ATOM 1499 C C . SER B 1 35 ? 8.039 13.367 19.984 1 56.59 35 SER B C 1
ATOM 1501 O O . SER B 1 35 ? 7.688 13.547 21.156 1 56.59 35 SER B O 1
ATOM 1503 N N . TYR B 1 36 ? 7.258 12.719 19.109 1 65.12 36 TYR B N 1
ATOM 1504 C CA . TYR B 1 36 ? 5.949 12.344 19.625 1 65.12 36 TYR B CA 1
ATOM 1505 C C . TYR B 1 36 ? 5.816 10.828 19.734 1 65.12 36 TYR B C 1
ATOM 1507 O O . TYR B 1 36 ? 4.867 10.328 20.344 1 65.12 36 TYR B O 1
ATOM 1515 N N . HIS B 1 37 ? 6.824 10.25 19.531 1 76.25 37 HIS B N 1
ATOM 1516 C CA . HIS B 1 37 ? 6.875 8.797 19.703 1 76.25 37 HIS B CA 1
ATOM 1517 C C . HIS B 1 37 ? 5.594 8.141 19.203 1 76.25 37 HIS B C 1
ATOM 1519 O O . HIS B 1 37 ? 4.941 7.398 19.938 1 76.25 37 HIS B O 1
ATOM 1525 N N . CYS B 1 38 ? 4.992 8.523 18.141 1 86.19 38 CYS B N 1
ATOM 1526 C CA . CYS B 1 38 ? 3.814 7.875 17.578 1 86.19 38 CYS B CA 1
ATOM 1527 C C . CYS B 1 38 ? 4.211 6.652 16.766 1 86.19 38 CYS B C 1
ATOM 1529 O O . CYS B 1 38 ? 5.223 6.668 16.062 1 86.19 38 CYS B O 1
ATOM 1531 N N . ASN B 1 39 ? 3.459 5.664 17.016 1 82.81 39 ASN B N 1
ATOM 1532 C CA . ASN B 1 39 ? 3.682 4.488 16.188 1 82.81 39 ASN B CA 1
ATOM 1533 C C . ASN B 1 39 ? 3.064 4.656 14.797 1 82.81 39 ASN B C 1
ATOM 1535 O O . ASN B 1 39 ? 2.535 5.719 14.469 1 82.81 39 ASN B O 1
ATOM 1539 N N . LYS B 1 40 ? 3.137 3.643 14 1 79.75 40 LYS B N 1
ATOM 1540 C CA . LYS B 1 40 ? 2.736 3.703 12.594 1 79.75 40 LYS B CA 1
ATOM 1541 C C . LYS B 1 40 ? 1.259 4.062 12.461 1 79.75 40 LYS B C 1
ATOM 1543 O O . LYS B 1 40 ? 0.902 4.969 11.703 1 79.75 40 LYS B O 1
ATOM 1548 N N . ASN B 1 41 ? 0.404 3.383 13.258 1 86.5 41 ASN B N 1
ATOM 1549 C CA . ASN B 1 41 ? -1.029 3.629 13.148 1 86.5 41 ASN B CA 1
ATOM 1550 C C . ASN B 1 41 ? -1.406 5.008 13.68 1 86.5 41 ASN B C 1
ATOM 1552 O O . ASN B 1 41 ? -2.33 5.645 13.172 1 86.5 41 ASN B O 1
ATOM 1556 N N . GLN B 1 42 ? -0.715 5.379 14.633 1 90.31 42 GLN B N 1
ATOM 1557 C CA . GLN B 1 42 ? -0.926 6.723 15.164 1 90.31 42 GLN B CA 1
ATOM 1558 C C . GLN B 1 42 ? -0.561 7.785 14.133 1 90.31 42 GLN B C 1
ATOM 1560 O O . GLN B 1 42 ? -1.316 8.734 13.922 1 90.31 42 GLN B O 1
ATOM 1565 N N . ASN B 1 43 ? 0.522 7.555 13.523 1 87.25 43 ASN B N 1
ATOM 1566 C CA . ASN B 1 43 ? 0.955 8.492 12.492 1 87.25 43 ASN B CA 1
ATOM 1567 C C . ASN B 1 43 ? -0.012 8.516 11.312 1 87.25 43 ASN B C 1
ATOM 1569 O O . ASN B 1 43 ? -0.338 9.578 10.789 1 87.25 43 ASN B O 1
ATOM 1573 N N . ARG B 1 44 ? -0.417 7.426 10.953 1 84.44 44 ARG B N 1
ATOM 1574 C CA . ARG B 1 44 ? -1.383 7.344 9.867 1 84.44 44 ARG B CA 1
ATOM 1575 C C . ARG B 1 44 ? -2.668 8.086 10.219 1 84.44 44 ARG B C 1
ATOM 1577 O O . ARG B 1 44 ? -3.234 8.789 9.375 1 84.44 44 ARG B O 1
ATOM 1584 N N . THR B 1 45 ? -3.084 7.883 11.367 1 91.12 45 THR B N 1
ATOM 1585 C CA . THR B 1 45 ? -4.293 8.562 11.836 1 91.12 45 THR B CA 1
ATOM 1586 C C . THR B 1 45 ? -4.141 10.07 11.727 1 91.12 45 THR B C 1
ATOM 1588 O O . THR B 1 45 ? -5.031 10.758 11.227 1 91.12 45 THR B O 1
ATOM 1591 N N . ILE B 1 46 ? -3.018 10.539 12.156 1 91.25 46 ILE B N 1
ATOM 1592 C CA . ILE B 1 46 ? -2.748 11.969 12.141 1 91.25 46 ILE B CA 1
ATOM 1593 C C . ILE B 1 46 ? -2.762 12.484 10.703 1 91.25 46 ILE B C 1
ATOM 1595 O O . ILE B 1 46 ? -3.342 13.539 10.422 1 91.25 46 ILE B O 1
ATOM 1599 N N . MET B 1 47 ? -2.225 11.742 9.836 1 86.88 47 MET B N 1
ATOM 1600 C CA . MET B 1 47 ? -2.178 12.148 8.438 1 86.88 47 MET B CA 1
ATOM 1601 C C . MET B 1 47 ? -3.576 12.164 7.824 1 86.88 47 MET B C 1
ATOM 1603 O O . MET B 1 47 ? -3.922 13.086 7.078 1 86.88 47 MET B O 1
ATOM 1607 N N . ILE B 1 48 ? -4.34 11.211 8.133 1 86.69 48 ILE B N 1
ATOM 1608 C CA . ILE B 1 48 ? -5.691 11.094 7.598 1 86.69 48 ILE B CA 1
ATOM 1609 C C . ILE B 1 48 ? -6.559 12.242 8.117 1 86.69 48 ILE B C 1
ATOM 1611 O O . ILE B 1 48 ? -7.254 12.898 7.348 1 86.69 48 ILE B O 1
ATOM 1615 N N . LEU B 1 49 ? -6.441 12.484 9.406 1 92.44 49 LEU B N 1
ATOM 1616 C CA . LEU B 1 49 ? -7.23 13.555 10.008 1 92.44 49 LEU B CA 1
ATOM 1617 C C . LEU B 1 49 ? -6.773 14.914 9.5 1 92.44 49 LEU B C 1
ATOM 1619 O O . LEU B 1 49 ? -7.578 15.844 9.391 1 92.44 49 LEU B O 1
ATOM 1623 N N . GLY B 1 50 ? -5.496 15 9.273 1 89.44 50 GLY B N 1
ATOM 1624 C CA . GLY B 1 50 ? -4.977 16.234 8.703 1 89.44 50 GLY B CA 1
ATOM 1625 C C . GLY B 1 50 ? -5.551 16.531 7.332 1 89.44 50 GLY B C 1
ATOM 1626 O O . GLY B 1 50 ? -5.742 17.703 6.98 1 89.44 50 GLY B O 1
ATOM 1627 N N . ARG B 1 51 ? -5.891 15.562 6.625 1 82.81 51 ARG B N 1
ATOM 1628 C CA . ARG B 1 51 ? -6.395 15.711 5.266 1 82.81 51 ARG B CA 1
ATOM 1629 C C . ARG B 1 51 ? -7.902 15.945 5.262 1 82.81 51 ARG B C 1
ATOM 1631 O O . ARG B 1 51 ? -8.406 16.75 4.48 1 82.81 51 ARG B O 1
ATOM 1638 N N . HIS B 1 52 ? -8.578 15.234 6.098 1 84.62 52 HIS B N 1
ATOM 1639 C CA . HIS B 1 52 ? -10.039 15.25 6.035 1 84.62 52 HIS B CA 1
ATOM 1640 C C . HIS B 1 52 ? -10.625 16.156 7.105 1 84.62 52 HIS B C 1
ATOM 1642 O O . HIS B 1 52 ? -11.82 16.469 7.074 1 84.62 52 HIS B O 1
ATOM 1648 N N . LYS B 1 53 ? -9.867 16.656 8.055 1 84.94 53 LYS B N 1
ATOM 1649 C CA . LYS B 1 53 ? -10.172 17.625 9.102 1 84.94 53 LYS B CA 1
ATOM 1650 C C . LYS B 1 53 ? -11.055 17 10.18 1 84.94 53 LYS B C 1
ATOM 1652 O O . LYS B 1 53 ? -10.68 16.969 11.352 1 84.94 53 LYS B O 1
ATOM 1657 N N . TYR B 1 54 ? -12.312 16.453 9.734 1 90.88 54 TYR B N 1
ATOM 1658 C CA . TYR B 1 54 ? -13.227 15.836 10.688 1 90.88 54 TYR B CA 1
ATOM 1659 C C . TYR B 1 54 ? -13.703 14.477 10.172 1 90.88 54 TYR B C 1
ATOM 1661 O O . TYR B 1 54 ? -14.195 14.375 9.047 1 90.88 54 TYR B O 1
ATOM 1669 N N . LEU B 1 55 ? -13.477 13.453 11.016 1 92.56 55 LEU B N 1
ATOM 1670 C CA . LEU B 1 55 ? -13.938 12.125 10.641 1 92.56 55 LEU B CA 1
ATOM 1671 C C . LEU B 1 55 ? -14.602 11.422 11.82 1 92.56 55 LEU B C 1
ATOM 1673 O O . LEU B 1 55 ? -14.18 11.602 12.969 1 92.56 55 LEU B O 1
ATOM 1677 N N . SER B 1 56 ? -15.602 10.609 11.508 1 93.12 56 SER B N 1
ATOM 1678 C CA . SER B 1 56 ? -16.141 9.719 12.531 1 93.12 56 SER B CA 1
ATOM 1679 C C . SER B 1 56 ? -15.188 8.562 12.812 1 93.12 56 SER B C 1
ATOM 1681 O O . SER B 1 56 ? -14.398 8.18 11.945 1 93.12 56 SER B O 1
ATOM 1683 N N . PRO B 1 57 ? -15.273 8 14.055 1 93 57 PRO B N 1
ATOM 1684 C CA . PRO B 1 57 ? -14.461 6.82 14.344 1 93 57 PRO B CA 1
ATOM 1685 C C . PRO B 1 57 ? -14.695 5.684 13.352 1 93 57 PRO B C 1
ATOM 1687 O O . PRO B 1 57 ? -13.75 5.023 12.922 1 93 57 PRO B O 1
ATOM 1690 N N . SER B 1 58 ? -15.891 5.559 12.891 1 90.12 58 SER B N 1
ATOM 1691 C CA . SER B 1 58 ? -16.234 4.504 11.945 1 90.12 58 SER B CA 1
ATOM 1692 C C . SER B 1 58 ? -15.539 4.719 10.602 1 90.12 58 SER B C 1
ATOM 1694 O O . SER B 1 58 ? -14.969 3.785 10.031 1 90.12 58 SER B O 1
ATOM 1696 N N . THR B 1 59 ? -15.539 5.902 10.141 1 87.81 59 THR B N 1
ATOM 1697 C CA . THR B 1 59 ? -14.898 6.227 8.867 1 87.81 59 THR B CA 1
ATOM 1698 C C . THR B 1 59 ? -13.383 6.098 8.984 1 87.81 59 THR B C 1
ATOM 1700 O O . THR B 1 59 ? -12.727 5.582 8.078 1 87.81 59 THR B O 1
ATOM 1703 N N . LEU B 1 60 ? -12.852 6.504 10.062 1 90.62 60 LEU B N 1
ATOM 1704 C CA . LEU B 1 60 ? -11.422 6.371 10.305 1 90.62 60 LEU B CA 1
ATOM 1705 C C . LEU B 1 60 ? -11.008 4.906 10.328 1 90.62 60 LEU B C 1
ATOM 1707 O O . LEU B 1 60 ? -9.977 4.539 9.758 1 90.62 60 LEU B O 1
ATOM 1711 N N . GLY B 1 61 ? -11.797 4.102 10.977 1 89.25 61 GLY B N 1
ATOM 1712 C CA . GLY B 1 61 ? -11.531 2.674 11.023 1 89.25 61 GLY B CA 1
ATOM 1713 C C . GLY B 1 61 ? -11.477 2.035 9.648 1 89.25 61 GLY B C 1
ATOM 1714 O O . GLY B 1 61 ? -10.641 1.161 9.398 1 89.25 61 GLY B O 1
ATOM 1715 N N . LYS B 1 62 ? -12.328 2.559 8.695 1 81.62 62 LYS B N 1
ATOM 1716 C CA . LYS B 1 62 ? -12.328 2.076 7.316 1 81.62 62 LYS B CA 1
ATOM 1717 C C . LYS B 1 62 ? -11.031 2.445 6.602 1 81.62 62 LYS B C 1
ATOM 1719 O O . LYS B 1 62 ? -10.453 1.621 5.891 1 81.62 62 LYS B O 1
ATOM 1724 N N . TYR B 1 63 ? -10.586 3.588 6.871 1 80.62 63 TYR B N 1
ATOM 1725 C CA . TYR B 1 63 ? -9.344 4.043 6.254 1 80.62 63 TYR B CA 1
ATOM 1726 C C . TYR B 1 63 ? -8.156 3.23 6.758 1 80.62 63 TYR B C 1
ATOM 1728 O O . TYR B 1 63 ? -7.219 2.953 6.004 1 80.62 63 TYR B O 1
ATOM 1736 N N . LEU B 1 64 ? -8.203 2.869 8.008 1 83.94 64 LEU B N 1
ATOM 1737 C CA . LEU B 1 64 ? -7.074 2.195 8.641 1 83.94 64 LEU B CA 1
ATOM 1738 C C . LEU B 1 64 ? -7.195 0.682 8.492 1 83.94 64 LEU B C 1
ATOM 1740 O O . LEU B 1 64 ? -6.227 -0.048 8.719 1 83.94 64 LEU B O 1
ATOM 1744 N N . GLY B 1 65 ? -8.344 0.26 8.156 1 80.12 65 GLY B N 1
ATOM 1745 C CA . GLY B 1 65 ? -8.594 -1.174 8.156 1 80.12 65 GLY B CA 1
ATOM 1746 C C . GLY B 1 65 ? -8.594 -1.784 9.539 1 80.12 65 GLY B C 1
AT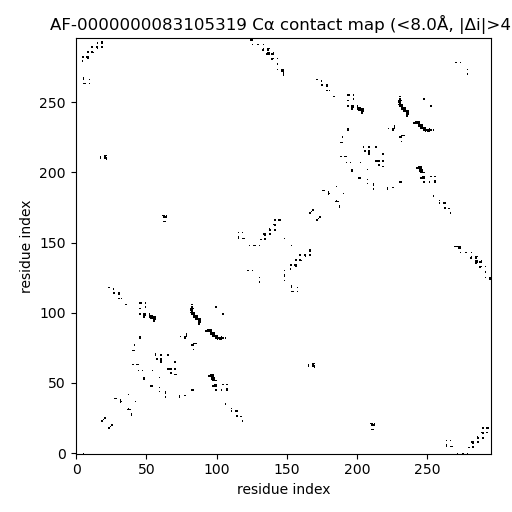OM 1747 O O . GLY B 1 65 ? -8.07 -2.881 9.742 1 80.12 65 GLY B O 1
ATOM 1748 N N . MET B 1 66 ? -9.141 -1.079 10.438 1 85.38 66 MET B N 1
ATOM 1749 C CA . MET B 1 66 ? -9.094 -1.522 11.828 1 85.38 66 MET B CA 1
ATOM 1750 C C . MET B 1 66 ? -10.5 -1.777 12.367 1 85.38 66 MET B C 1
ATOM 1752 O O . MET B 1 66 ? -11.445 -1.1 11.977 1 85.38 66 MET B O 1
ATOM 1756 N N . ARG B 1 67 ? -10.484 -2.729 13.344 1 84.12 67 ARG B N 1
ATOM 1757 C CA . ARG B 1 67 ? -11.734 -3.037 14.031 1 84.12 67 ARG B CA 1
ATOM 1758 C C . ARG B 1 67 ? -12 -2.047 15.156 1 84.12 67 ARG B C 1
ATOM 1760 O O . ARG B 1 67 ? -11.078 -1.376 15.625 1 84.12 67 ARG B O 1
ATOM 1767 N N . LYS B 1 68 ? -13.219 -2.016 15.625 1 86.31 68 LYS B N 1
ATOM 1768 C CA . LYS B 1 68 ? -13.688 -1.018 16.578 1 86.31 68 LYS B CA 1
ATOM 1769 C C . LYS B 1 68 ? -12.82 -1.009 17.828 1 86.31 68 LYS B C 1
ATOM 1771 O O . LYS B 1 68 ? -12.383 0.051 18.281 1 86.31 68 LYS B O 1
ATOM 1776 N N . GLY B 1 69 ? -12.578 -2.146 18.375 1 86.88 69 GLY B N 1
ATOM 1777 C CA . GLY B 1 69 ? -11.812 -2.203 19.609 1 86.88 69 GLY B CA 1
ATOM 1778 C C . GLY B 1 69 ? -10.406 -1.65 19.469 1 86.88 69 GLY B C 1
ATOM 1779 O O . GLY B 1 69 ? -9.961 -0.837 20.281 1 86.88 69 GLY B O 1
ATOM 1780 N N . SER B 1 70 ? -9.664 -1.996 18.453 1 91.19 70 SER B N 1
ATOM 1781 C CA . SER B 1 70 ? -8.312 -1.518 18.188 1 91.19 70 SER B CA 1
ATOM 1782 C C . SER B 1 70 ? -8.312 -0.027 17.859 1 91.19 70 SER B C 1
ATOM 1784 O O . SER B 1 70 ? -7.387 0.692 18.25 1 91.19 70 SER B O 1
ATOM 1786 N N . LEU B 1 71 ? -9.391 0.36 17.359 1 94.31 71 LEU B N 1
ATOM 1787 C CA . LEU B 1 71 ? -9.508 1.759 16.969 1 94.31 71 LEU B CA 1
ATOM 1788 C C . LEU B 1 71 ? -9.695 2.656 18.188 1 94.31 71 LEU B C 1
ATOM 1790 O O . LEU B 1 71 ? -9.094 3.73 18.266 1 94.31 71 LEU B O 1
ATOM 1794 N N . THR B 1 72 ? -10.508 2.146 19.078 1 94.75 72 THR B N 1
ATOM 1795 C CA . THR B 1 72 ? -10.766 2.918 20.281 1 94.75 72 THR B CA 1
ATOM 1796 C C . THR B 1 72 ? -9.477 3.146 21.062 1 94.75 72 THR B C 1
ATOM 1798 O O . THR B 1 72 ? -9.188 4.27 21.484 1 94.75 72 THR B O 1
ATOM 1801 N N . THR B 1 73 ? -8.727 2.092 21.172 1 96.19 73 THR B N 1
ATOM 1802 C CA . THR B 1 73 ? -7.449 2.18 21.875 1 96.19 73 THR B CA 1
ATOM 1803 C C . THR B 1 73 ? -6.504 3.148 21.172 1 96.19 73 THR B C 1
ATOM 1805 O O . THR B 1 73 ? -5.824 3.945 21.812 1 96.19 73 THR B O 1
ATOM 1808 N N . LEU B 1 74 ? -6.477 3.113 19.969 1 95.75 74 LEU B N 1
ATOM 1809 C CA . LEU B 1 74 ? -5.633 3.982 19.156 1 95.75 74 LEU B CA 1
ATOM 18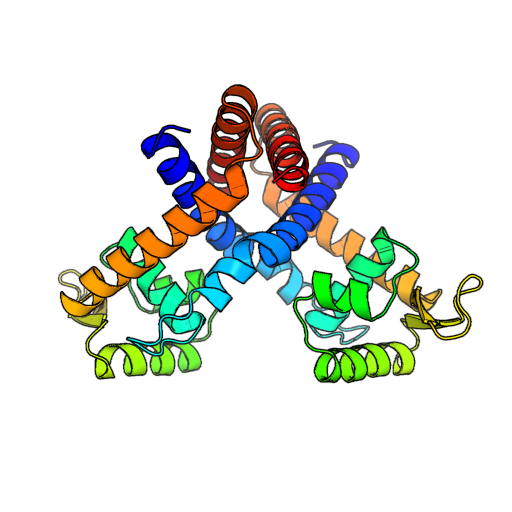10 C C . LEU B 1 74 ? -6.035 5.441 19.312 1 95.75 74 LEU B C 1
ATOM 1812 O O . LEU B 1 74 ? -5.188 6.305 19.562 1 95.75 74 LEU B O 1
ATOM 1816 N N . ILE B 1 75 ? -7.32 5.66 19.234 1 96.25 75 ILE B N 1
ATOM 1817 C CA . ILE B 1 75 ? -7.844 7.02 19.344 1 96.25 75 ILE B CA 1
ATOM 1818 C C . ILE B 1 75 ? -7.57 7.566 20.734 1 96.25 75 ILE B C 1
ATOM 1820 O O . ILE B 1 75 ? -7.098 8.695 20.891 1 96.25 75 ILE B O 1
ATOM 1824 N N . ASP B 1 76 ? -7.816 6.742 21.703 1 96.56 76 ASP B N 1
ATOM 1825 C CA . ASP B 1 76 ? -7.598 7.152 23.078 1 96.56 76 ASP B CA 1
ATOM 1826 C C . ASP B 1 76 ? -6.133 7.508 23.328 1 96.56 76 ASP B C 1
ATOM 1828 O O . ASP B 1 76 ? -5.828 8.469 24.031 1 96.56 76 ASP B O 1
ATOM 1832 N N . SER B 1 77 ? -5.277 6.801 22.75 1 95.94 77 SER B N 1
ATOM 1833 C CA . SER B 1 77 ? -3.85 7.062 22.922 1 95.94 77 SER B CA 1
ATOM 1834 C C . SER B 1 77 ? -3.461 8.414 22.328 1 95.94 77 SER B C 1
ATOM 1836 O O . SER B 1 77 ? -2.6 9.109 22.875 1 95.94 77 SER B O 1
ATOM 1838 N N . LEU B 1 78 ? -4.07 8.82 21.281 1 96.5 78 LEU B N 1
ATOM 1839 C CA . LEU B 1 78 ? -3.77 10.086 20.625 1 96.5 78 LEU B CA 1
ATOM 1840 C C . LEU B 1 78 ? -4.395 11.25 21.375 1 96.5 78 LEU B C 1
ATOM 1842 O O . LEU B 1 78 ? -3.832 12.352 21.406 1 96.5 78 LEU B O 1
ATOM 1846 N N . ILE B 1 79 ? -5.547 10.961 21.984 1 96.38 79 ILE B N 1
ATOM 1847 C CA . ILE B 1 79 ? -6.191 11.969 22.812 1 96.38 79 ILE B CA 1
ATOM 1848 C C . ILE B 1 79 ? -5.352 12.219 24.062 1 96.38 79 ILE B C 1
ATOM 1850 O O . ILE B 1 79 ? -5.141 13.367 24.453 1 96.38 79 ILE B O 1
ATOM 1854 N N . GLU B 1 80 ? -4.891 11.164 24.578 1 95.69 80 GLU B N 1
ATOM 1855 C CA . GLU B 1 80 ? -4.027 11.273 25.75 1 95.69 80 GLU B CA 1
ATOM 1856 C C . GLU B 1 80 ? -2.771 12.078 25.438 1 95.69 80 GLU B C 1
ATOM 1858 O O . GLU B 1 80 ? -2.279 12.828 26.297 1 95.69 80 GLU B O 1
ATOM 1863 N N . LYS B 1 81 ? -2.285 11.977 24.234 1 94.31 81 LYS B N 1
ATOM 1864 C CA . LYS B 1 81 ? -1.096 12.703 23.797 1 94.31 81 LYS B CA 1
ATOM 1865 C C . LYS B 1 81 ? -1.445 14.125 23.391 1 94.31 81 LYS B C 1
ATOM 1867 O O . LYS B 1 81 ? -0.566 14.906 23 1 94.31 81 LYS B O 1
ATOM 1872 N N . ASP 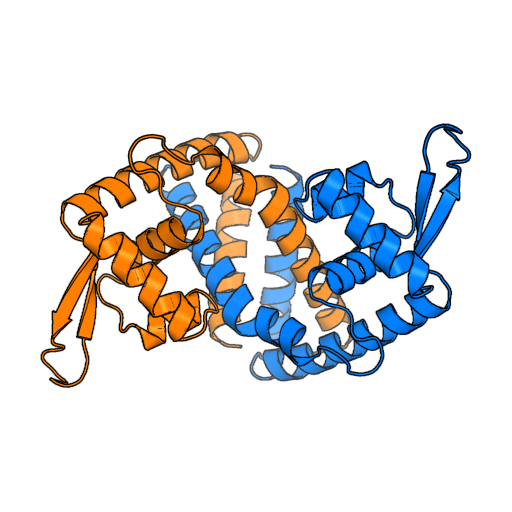B 1 82 ? -2.766 14.406 23.391 1 96.19 82 ASP B N 1
ATOM 1873 C CA . ASP B 1 82 ? -3.291 15.719 23.031 1 96.19 82 ASP B CA 1
ATOM 1874 C C . ASP B 1 82 ? -3.033 16.016 21.547 1 96.19 82 ASP B C 1
ATOM 1876 O O . ASP B 1 82 ? -2.695 17.141 21.188 1 96.19 82 ASP B O 1
ATOM 1880 N N . LEU B 1 83 ? -3.102 15.047 20.734 1 96.25 83 LEU B N 1
ATOM 1881 C CA . LEU B 1 83 ? -2.9 15.211 19.297 1 96.25 83 LEU B CA 1
ATOM 1882 C C . LEU B 1 83 ? -4.234 15.18 18.547 1 96.25 83 LEU B C 1
ATOM 1884 O O . LEU B 1 83 ? -4.352 15.742 17.453 1 96.25 83 LEU B O 1
ATOM 1888 N N . VAL B 1 84 ? -5.176 14.484 19.156 1 97.31 84 VAL B N 1
ATOM 1889 C CA . VAL B 1 84 ? -6.5 14.328 18.562 1 97.31 84 VAL B CA 1
ATOM 1890 C C . VAL B 1 84 ? -7.566 14.766 19.562 1 97.31 84 VAL B C 1
ATOM 1892 O O . VAL B 1 84 ? -7.398 14.594 20.781 1 97.31 84 VAL B O 1
ATOM 1895 N N . SER B 1 85 ? -8.594 15.297 19.078 1 97 85 SER B N 1
ATOM 1896 C CA . SER B 1 85 ? -9.742 15.688 19.891 1 97 85 SER B CA 1
ATOM 1897 C C . SER B 1 85 ? -11.023 15.031 19.391 1 97 85 SER B C 1
ATOM 1899 O O . SER B 1 85 ? -11.117 14.656 18.219 1 97 85 SER B O 1
ATOM 1901 N N . ARG B 1 86 ? -11.891 14.828 20.328 1 93.69 86 ARG B N 1
ATOM 1902 C CA . ARG B 1 86 ? -13.234 14.336 20.031 1 93.69 86 ARG B CA 1
ATOM 1903 C C . ARG B 1 86 ? -14.281 15.422 20.266 1 93.69 86 ARG B C 1
ATOM 1905 O O . ARG B 1 86 ? -14.227 16.125 21.266 1 93.69 86 ARG B O 1
ATOM 1912 N N . LYS B 1 87 ? -15.047 15.602 19.297 1 91.5 87 LYS B N 1
ATOM 1913 C CA . LYS B 1 87 ? -16.156 16.547 19.469 1 91.5 87 LYS B CA 1
ATOM 1914 C C . LYS B 1 87 ? -17.484 15.922 19.031 1 91.5 87 LYS B C 1
ATOM 1916 O O . LYS B 1 87 ? -17.516 15.109 18.109 1 91.5 87 LYS B O 1
ATOM 1921 N N . ILE B 1 88 ? -18.562 16.406 19.656 1 89.25 88 ILE B N 1
ATOM 1922 C CA . ILE B 1 88 ? -19.891 15.93 19.312 1 89.25 88 ILE B CA 1
ATOM 1923 C C . ILE B 1 88 ? -20.281 16.438 17.922 1 89.25 88 ILE B C 1
ATOM 1925 O O . ILE B 1 88 ? -20.031 17.594 17.578 1 89.25 88 ILE B O 1
ATOM 1929 N N . ASP B 1 89 ? -20.719 15.5 17.141 1 85 89 ASP B N 1
ATOM 1930 C CA . ASP B 1 89 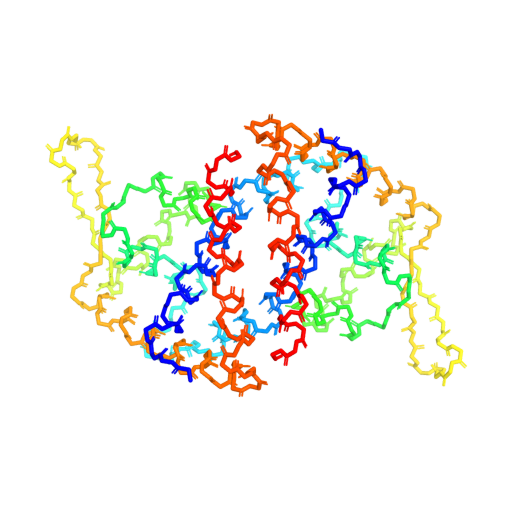? -21.234 15.891 15.836 1 85 89 ASP B CA 1
ATOM 1931 C C . ASP B 1 89 ? -22.438 16.812 15.969 1 85 89 ASP B C 1
ATOM 1933 O O . ASP B 1 89 ? -23.438 16.453 16.594 1 85 89 ASP B O 1
ATOM 1937 N N . PRO B 1 90 ? -22.281 17.953 15.438 1 85.31 90 PRO B N 1
ATOM 1938 C CA . PRO B 1 90 ? -23.406 18.891 15.555 1 85.31 90 PRO B CA 1
ATOM 1939 C C . PRO B 1 90 ? -24.688 18.375 14.914 1 85.31 90 PRO B C 1
ATOM 1941 O O . PRO B 1 90 ? -25.781 18.75 15.312 1 85.31 90 PRO B O 1
ATOM 1944 N N . ASN B 1 91 ? -24.5 17.5 13.93 1 88.12 91 ASN B N 1
ATOM 1945 C CA . ASN B 1 91 ? -25.641 16.984 13.18 1 88.12 91 ASN B CA 1
ATOM 1946 C C . ASN B 1 91 ? -26.172 15.695 13.797 1 88.12 91 ASN B C 1
ATOM 1948 O O . ASN B 1 91 ? -27.234 15.211 13.406 1 88.12 91 ASN B O 1
ATOM 1952 N N . ASP B 1 92 ? -25.453 15.109 14.578 1 86.62 92 ASP B N 1
ATOM 1953 C CA . ASP B 1 92 ? -25.828 13.867 15.242 1 86.62 92 ASP B CA 1
ATOM 1954 C C . ASP B 1 92 ? -25.203 13.766 16.625 1 86.62 92 ASP B C 1
ATOM 1956 O O . ASP B 1 92 ? -24.047 13.344 16.766 1 86.62 92 ASP B O 1
ATOM 1960 N N . ARG B 1 93 ? -25.922 14 17.688 1 83 93 ARG B N 1
ATOM 1961 C CA . ARG B 1 93 ? -25.406 14.102 19.047 1 83 93 ARG B CA 1
ATOM 1962 C C . ARG B 1 93 ? -24.906 12.75 19.547 1 83 93 ARG B C 1
ATOM 1964 O O . ARG B 1 93 ? -24.172 12.672 20.547 1 83 93 ARG B O 1
ATOM 1971 N N . ARG B 1 94 ? -25.203 11.727 18.812 1 83.19 94 ARG B N 1
ATOM 1972 C CA . ARG B 1 94 ? -24.797 10.391 19.234 1 83.19 94 ARG B CA 1
ATOM 1973 C C . ARG B 1 94 ? -23.453 10.016 18.625 1 83.19 94 ARG B C 1
ATOM 1975 O O . ARG B 1 94 ? -22.844 9.008 19 1 83.19 94 ARG B O 1
ATOM 1982 N N . ARG B 1 95 ? -23.078 10.914 17.781 1 86.25 95 ARG B N 1
ATOM 1983 C CA . ARG B 1 95 ? -21.844 10.617 17.078 1 86.25 95 ARG B CA 1
ATOM 1984 C C . ARG B 1 95 ? -20.75 11.625 17.422 1 86.25 95 ARG B C 1
ATOM 1986 O O . ARG B 1 95 ? -21.047 12.773 17.75 1 86.25 95 ARG B O 1
ATOM 1993 N N . TYR B 1 96 ? -19.578 11.18 17.578 1 91.31 96 TYR B N 1
ATOM 1994 C CA . TYR B 1 96 ? -18.469 12.117 17.734 1 91.31 96 TYR B CA 1
ATOM 1995 C C . TYR B 1 96 ? -17.594 12.133 16.484 1 91.31 96 TYR B C 1
ATOM 1997 O O . TYR B 1 96 ? -17.562 11.164 15.734 1 91.31 96 TYR B O 1
ATOM 2005 N N . LEU B 1 97 ? -17.047 13.336 16.328 1 95.25 97 LEU B N 1
ATOM 2006 C CA . LEU B 1 97 ? -16.078 13.547 15.258 1 95.25 97 LEU B CA 1
ATOM 2007 C C . LEU B 1 97 ? -14.672 13.719 15.812 1 95.25 97 LEU B C 1
ATOM 2009 O O . LEU B 1 97 ? -14.492 14.305 16.891 1 95.25 97 LEU B O 1
ATOM 2013 N N . LEU B 1 98 ? -13.773 13.227 15.062 1 97.12 98 LEU B N 1
ATOM 2014 C CA . LEU B 1 98 ? -12.359 13.328 15.422 1 97.12 98 LEU B CA 1
ATOM 2015 C C . LEU B 1 98 ? -11.664 14.398 14.594 1 97.12 98 LEU B C 1
ATOM 2017 O O . LEU B 1 98 ? -11.938 14.547 13.398 1 97.12 98 LEU B O 1
ATOM 2021 N N . SER B 1 99 ? -10.844 15.164 15.273 1 96.88 99 SER B N 1
ATOM 2022 C CA . SER B 1 99 ? -10.023 16.172 14.602 1 96.88 99 SER B CA 1
ATOM 2023 C C . SER B 1 99 ? -8.68 16.344 15.297 1 96.88 99 SER B C 1
ATOM 2025 O O . SER B 1 99 ? -8.492 15.867 16.422 1 96.88 99 SER B O 1
ATOM 2027 N N . LEU B 1 100 ? -7.812 16.969 14.57 1 96.94 100 LEU B N 1
ATOM 2028 C CA . LEU B 1 100 ? -6.516 17.25 15.18 1 96.94 100 LEU B CA 1
ATOM 2029 C C . LEU B 1 100 ? -6.609 18.453 16.125 1 96.94 100 LEU B C 1
ATOM 2031 O O . LEU B 1 100 ? -7.324 19.422 15.836 1 96.94 100 LEU B O 1
ATOM 2035 N N . THR B 1 101 ? -5.875 18.375 17.266 1 96.88 101 THR B N 1
ATOM 2036 C CA . THR B 1 101 ? -5.621 19.562 18.062 1 96.88 101 THR B CA 1
ATOM 2037 C C . THR B 1 101 ? -4.586 20.453 17.375 1 96.88 101 THR B C 1
ATOM 2039 O O . THR B 1 101 ? -4.082 20.125 16.297 1 96.88 101 THR B O 1
ATOM 2042 N N . GLU B 1 102 ? -4.344 21.625 18 1 96.31 102 GLU B N 1
ATOM 2043 C CA . GLU B 1 102 ? -3.266 22.469 17.5 1 96.31 102 GLU B CA 1
ATOM 2044 C C . GLU B 1 102 ? -1.93 21.734 17.531 1 96.31 102 GLU B C 1
ATOM 2046 O O . GLU B 1 102 ? -1.146 21.812 16.578 1 96.31 102 GLU B O 1
ATOM 2051 N N . LYS B 1 103 ? -1.756 21 18.594 1 95.12 103 LYS B N 1
ATOM 2052 C CA . LYS B 1 103 ? -0.546 20.203 18.734 1 95.12 103 LYS B CA 1
ATOM 2053 C C . LYS B 1 103 ? -0.494 19.109 17.656 1 95.12 103 LYS B C 1
ATOM 2055 O O . LYS B 1 103 ? 0.563 18.859 17.078 1 95.12 103 LYS B O 1
ATOM 2060 N N . GLY B 1 104 ? -1.652 18.547 17.391 1 94.75 104 GLY B N 1
ATOM 2061 C CA . GLY B 1 104 ? -1.76 17.531 16.344 1 94.75 104 GLY B CA 1
ATOM 2062 C C . GLY B 1 104 ? -1.482 18.078 14.961 1 94.75 104 GLY B C 1
ATOM 2063 O O . GLY B 1 104 ? -0.823 17.422 14.148 1 94.75 104 GLY B O 1
ATOM 2064 N N . GLU B 1 105 ? -1.934 19.297 14.742 1 94.31 105 GLU B N 1
ATOM 2065 C CA . GLU B 1 105 ? -1.702 19.953 13.461 1 94.31 105 GLU B CA 1
ATOM 2066 C C . GLU B 1 105 ? -0.223 20.281 13.266 1 94.31 105 GLU B C 1
ATOM 2068 O O . GLU B 1 105 ? 0.314 20.109 12.172 1 94.31 105 GLU B O 1
ATOM 2073 N N . ASN B 1 106 ? 0.323 20.766 14.297 1 93 106 ASN B N 1
ATOM 2074 C CA . ASN B 1 106 ? 1.751 21.062 14.227 1 93 106 ASN B CA 1
ATOM 2075 C C . ASN B 1 106 ? 2.564 19.797 13.961 1 93 106 ASN B C 1
ATOM 2077 O O . ASN B 1 106 ? 3.516 19.812 13.172 1 93 106 ASN B O 1
ATOM 2081 N N . TYR B 1 107 ? 2.143 18.734 14.602 1 90.12 107 TYR B N 1
ATOM 2082 C CA . TYR B 1 107 ? 2.811 17.453 14.398 1 90.12 107 TYR B CA 1
ATOM 2083 C C . TYR B 1 107 ? 2.635 16.969 12.969 1 90.12 107 TYR B C 1
ATOM 2085 O O . TYR B 1 107 ? 3.59 16.5 12.344 1 90.12 107 TYR B O 1
ATOM 2093 N N . MET B 1 108 ? 1.473 17.109 12.492 1 90.62 108 MET B N 1
ATOM 2094 C CA . MET B 1 108 ? 1.171 16.703 11.117 1 90.62 108 MET B CA 1
ATOM 2095 C C . MET B 1 108 ? 2.021 17.484 10.125 1 90.62 108 MET B C 1
ATOM 2097 O O . MET B 1 108 ? 2.582 16.906 9.195 1 90.62 108 MET B O 1
ATOM 2101 N N . GLN B 1 109 ? 2.123 18.766 10.328 1 89.31 109 GLN B N 1
ATOM 2102 C CA . GLN B 1 109 ? 2.9 19.609 9.422 1 89.31 109 GLN B CA 1
ATOM 2103 C C . GLN B 1 109 ? 4.379 19.234 9.469 1 89.31 109 GLN B C 1
ATOM 2105 O O . GLN B 1 109 ? 5.055 19.25 8.43 1 89.31 109 GLN B O 1
ATOM 2110 N N . TYR B 1 110 ? 4.773 18.984 10.672 1 86.62 110 TYR B N 1
ATOM 2111 C CA . TYR B 1 110 ? 6.16 18.562 10.828 1 86.62 110 TYR B CA 1
ATOM 2112 C C . TYR B 1 110 ? 6.418 17.25 10.102 1 86.62 110 TYR B C 1
ATOM 2114 O O . TYR B 1 110 ? 7.398 17.125 9.359 1 86.62 110 TYR B O 1
ATOM 2122 N N . GLN B 1 111 ? 5.566 16.281 10.273 1 84 111 GLN B N 1
ATOM 2123 C CA . GLN B 1 111 ? 5.695 14.984 9.617 1 84 111 GLN B CA 1
ATOM 2124 C C . GLN B 1 111 ? 5.625 15.133 8.102 1 84 111 GLN B C 1
ATOM 2126 O O . GLN B 1 111 ? 6.363 14.469 7.371 1 84 111 GLN B O 1
ATOM 2131 N N . LYS B 1 112 ? 4.711 15.992 7.695 1 84.69 112 LYS B N 1
ATOM 2132 C CA . LYS B 1 112 ? 4.562 16.25 6.266 1 84.69 112 LYS B CA 1
ATOM 2133 C C . LYS B 1 112 ? 5.852 16.812 5.672 1 84.69 112 LYS B C 1
ATOM 2135 O O . LYS B 1 112 ? 6.25 16.438 4.57 1 84.69 112 LYS B O 1
ATOM 2140 N N . SER B 1 113 ? 6.434 17.703 6.379 1 86.38 113 SER B N 1
ATOM 2141 C CA . SER B 1 113 ? 7.672 18.312 5.895 1 86.38 113 SER B CA 1
ATOM 2142 C C . SER B 1 113 ? 8.789 17.281 5.785 1 86.38 113 SER B C 1
ATOM 2144 O O . SER B 1 113 ? 9.57 17.297 4.832 1 86.38 113 SER B O 1
ATOM 2146 N N . LEU B 1 114 ? 8.828 16.391 6.793 1 83.12 114 LEU B N 1
ATOM 2147 C CA . LEU B 1 114 ? 9.828 15.328 6.758 1 83.12 114 LEU B CA 1
ATOM 2148 C C . LEU B 1 114 ? 9.586 14.398 5.574 1 83.12 114 LEU B C 1
ATOM 2150 O O . LEU B 1 114 ? 10.539 13.992 4.895 1 83.12 114 LEU B O 1
ATOM 2154 N N . PHE B 1 115 ? 8.383 14.102 5.363 1 84.5 115 PHE B N 1
ATOM 2155 C CA . PHE B 1 115 ? 8.016 13.234 4.25 1 84.5 115 PHE B CA 1
ATOM 2156 C C . PHE B 1 115 ? 8.352 13.891 2.918 1 84.5 115 PHE B C 1
ATOM 2158 O O . PHE B 1 115 ? 8.906 13.25 2.023 1 84.5 115 PHE B O 1
ATOM 2165 N N . ASP B 1 116 ? 8 15.148 2.822 1 85.62 116 ASP B N 1
ATOM 2166 C CA . ASP B 1 116 ? 8.266 15.891 1.593 1 85.62 116 ASP B CA 1
ATOM 2167 C C . ASP B 1 116 ? 9.758 15.922 1.286 1 85.62 116 ASP B C 1
ATOM 2169 O O . ASP B 1 116 ? 10.164 15.773 0.133 1 85.62 116 ASP B O 1
ATOM 2173 N N . ASP B 1 117 ? 10.539 16.094 2.303 1 87.25 117 ASP B N 1
ATOM 2174 C CA . ASP B 1 117 ? 11.992 16.141 2.125 1 87.25 117 ASP B CA 1
ATOM 2175 C C . ASP B 1 117 ? 12.531 14.789 1.685 1 87.25 117 ASP B C 1
ATOM 2177 O O . ASP B 1 117 ? 13.406 14.719 0.812 1 87.25 117 ASP B O 1
ATOM 2181 N N . ALA B 1 118 ? 12.023 13.766 2.336 1 87.31 118 ALA B N 1
ATOM 2182 C CA . ALA B 1 118 ? 12.461 12.414 1.979 1 87.31 118 ALA B CA 1
ATOM 2183 C C . ALA B 1 118 ? 12.07 12.078 0.542 1 87.31 118 ALA B C 1
ATOM 2185 O O . ALA B 1 118 ? 12.852 11.469 -0.192 1 87.31 118 ALA B O 1
ATOM 2186 N N . MET B 1 119 ? 10.875 12.531 0.152 1 88.75 119 MET B N 1
ATOM 2187 C CA . MET B 1 119 ? 10.383 12.258 -1.195 1 88.75 119 MET B CA 1
ATOM 2188 C C . MET B 1 119 ? 11.188 13.031 -2.234 1 88.75 119 MET B C 1
ATOM 2190 O O . MET B 1 119 ? 11.438 12.523 -3.334 1 88.75 119 MET B O 1
ATOM 2194 N N . LYS B 1 120 ? 11.562 14.227 -1.841 1 89.69 120 LYS B N 1
ATOM 2195 C CA . LYS B 1 120 ? 12.406 15.016 -2.734 1 89.69 120 LYS B CA 1
ATOM 2196 C C . LYS B 1 120 ? 13.711 14.289 -3.053 1 89.69 120 LYS B C 1
ATOM 2198 O O . LYS B 1 120 ? 14.156 14.281 -4.199 1 89.69 120 LYS B O 1
ATOM 2203 N N . VAL B 1 121 ? 14.258 13.688 -2.014 1 89.75 121 VAL B N 1
ATOM 2204 C CA . VAL B 1 121 ? 15.5 12.938 -2.188 1 89.75 121 VAL B CA 1
ATOM 2205 C C . VAL B 1 121 ? 15.242 11.695 -3.039 1 89.75 121 VAL B C 1
ATOM 2207 O O . VAL B 1 121 ? 16.016 11.383 -3.941 1 89.75 121 VAL B O 1
ATOM 2210 N N . LEU B 1 122 ? 14.156 11.016 -2.756 1 88.25 122 LEU B N 1
ATOM 2211 C CA . LEU B 1 122 ? 13.812 9.781 -3.455 1 88.25 122 LEU B CA 1
ATOM 2212 C C . LEU B 1 122 ? 13.578 10.047 -4.941 1 88.25 122 LEU B C 1
ATOM 2214 O O . LEU B 1 122 ? 13.953 9.227 -5.785 1 88.25 122 LEU B O 1
ATOM 2218 N N . PHE B 1 123 ? 12.992 11.227 -5.285 1 91.5 123 PHE B N 1
ATOM 2219 C CA . PHE B 1 123 ? 12.562 11.5 -6.652 1 91.5 123 PHE B CA 1
ATOM 2220 C C . PHE B 1 123 ? 13.609 12.328 -7.391 1 91.5 123 PHE B C 1
ATOM 2222 O O . PHE B 1 123 ? 13.383 12.742 -8.523 1 91.5 123 PHE B O 1
ATOM 2229 N N . GLN B 1 124 ? 14.711 12.516 -6.754 1 90.31 124 GLN B N 1
ATOM 2230 C CA . GLN B 1 124 ? 15.75 13.375 -7.305 1 90.31 124 GLN B CA 1
ATOM 2231 C C . GLN B 1 124 ? 16.312 12.797 -8.602 1 90.31 124 GLN B C 1
ATOM 2233 O O . GLN B 1 124 ? 16.828 13.531 -9.445 1 90.31 124 GLN B O 1
ATOM 2238 N N . ASN B 1 125 ? 16.156 11.477 -8.773 1 90.06 125 ASN B N 1
ATOM 2239 C CA . ASN B 1 125 ? 16.75 10.828 -9.938 1 90.06 125 ASN B CA 1
ATOM 2240 C C . ASN B 1 125 ? 15.836 10.898 -11.156 1 90.06 125 ASN B C 1
ATOM 2242 O O . ASN B 1 125 ? 16.234 10.516 -12.258 1 90.06 125 ASN B O 1
ATOM 2246 N N . LEU B 1 126 ? 14.648 11.328 -10.969 1 93 126 LEU B N 1
ATOM 2247 C CA . LEU B 1 126 ? 13.75 11.508 -12.102 1 93 126 LEU B CA 1
ATOM 2248 C C . LEU B 1 126 ? 13.914 12.898 -12.711 1 93 126 LEU B C 1
ATOM 2250 O O . LEU B 1 126 ? 14.031 13.891 -11.977 1 93 126 LEU B O 1
ATOM 2254 N N . ASN B 1 127 ? 13.961 12.969 -14.023 1 93.12 127 ASN B N 1
ATOM 2255 C CA . ASN B 1 127 ? 13.969 14.281 -14.672 1 93.12 127 ASN B CA 1
ATOM 2256 C C . ASN B 1 127 ? 12.586 14.914 -14.672 1 93.12 127 ASN B C 1
ATOM 2258 O O . ASN B 1 127 ? 11.625 14.312 -14.188 1 93.12 127 ASN B O 1
ATOM 2262 N N . GLU B 1 128 ? 12.5 16.141 -15.141 1 92.44 128 GLU B N 1
ATOM 2263 C CA . GLU B 1 128 ? 11.258 16.906 -15.086 1 92.44 128 GLU B CA 1
ATOM 2264 C C . GLU B 1 128 ? 10.141 16.203 -15.852 1 92.44 128 GLU B C 1
ATOM 2266 O O . GLU B 1 128 ? 9.008 16.141 -15.383 1 92.44 128 GLU B O 1
ATOM 2271 N N . GLU B 1 129 ? 10.523 15.609 -16.969 1 94.94 129 GLU B N 1
ATOM 2272 C CA . GLU B 1 129 ? 9.539 14.922 -17.797 1 94.94 129 GLU B CA 1
ATOM 2273 C C . GLU B 1 129 ? 9.031 13.656 -17.109 1 94.94 129 GLU B C 1
ATOM 2275 O O . GLU B 1 129 ? 7.828 13.383 -17.109 1 94.94 129 GLU B O 1
ATOM 2280 N N . GLU B 1 130 ? 9.922 12.961 -16.516 1 95.06 130 GLU B N 1
ATOM 2281 C CA . GLU B 1 130 ? 9.562 11.742 -15.797 1 95.06 130 GLU B CA 1
ATOM 2282 C C . GLU B 1 130 ? 8.703 12.055 -14.578 1 95.06 130 GLU B C 1
ATOM 2284 O O . GLU B 1 130 ? 7.742 11.336 -14.289 1 95.06 130 GLU B O 1
ATOM 2289 N N . THR B 1 131 ? 9.055 13.109 -13.961 1 94.31 131 THR B N 1
ATOM 2290 C CA . THR B 1 131 ? 8.297 13.508 -12.781 1 94.31 131 THR B CA 1
ATOM 2291 C C . THR B 1 131 ? 6.867 13.891 -13.156 1 94.31 131 THR B C 1
ATOM 2293 O O . THR B 1 131 ? 5.914 13.484 -12.484 1 94.31 131 THR B O 1
ATOM 2296 N N . LYS B 1 132 ? 6.746 14.617 -14.219 1 94.94 132 LYS B N 1
ATOM 2297 C CA . LYS B 1 132 ? 5.418 15.016 -14.688 1 94.94 132 LYS B CA 1
ATOM 2298 C C . LYS B 1 132 ? 4.594 13.797 -15.094 1 94.94 132 LYS B C 1
ATOM 2300 O O . LYS B 1 132 ? 3.398 13.727 -14.797 1 94.94 132 LYS B O 1
ATOM 2305 N N . LYS B 1 133 ? 5.266 12.898 -15.742 1 96.25 133 LYS B N 1
ATOM 2306 C CA . LYS B 1 133 ? 4.605 11.664 -16.156 1 96.25 133 LYS B CA 1
ATOM 2307 C C . LYS B 1 133 ? 4.137 10.859 -14.945 1 96.25 133 LYS B C 1
ATOM 2309 O O . LYS B 1 133 ? 3.025 10.32 -14.945 1 96.25 133 LYS B O 1
ATOM 2314 N N . PHE B 1 134 ? 4.988 10.82 -13.93 1 96.5 134 PHE B N 1
ATOM 2315 C CA . PHE B 1 134 ? 4.613 10.133 -12.695 1 96.5 134 PHE B CA 1
ATOM 2316 C C . PHE B 1 134 ? 3.404 10.797 -12.055 1 96.5 134 PHE B C 1
ATOM 2318 O O . PHE B 1 134 ? 2.436 10.117 -11.695 1 96.5 134 PHE B O 1
ATOM 2325 N N . SER B 1 135 ? 3.479 12.109 -11.969 1 95.88 135 SER B N 1
ATOM 2326 C CA . SER B 1 135 ? 2.414 12.883 -11.336 1 95.88 135 SER B CA 1
ATOM 2327 C C . SER B 1 135 ? 1.081 12.664 -12.047 1 95.88 135 SER B C 1
ATOM 2329 O O . SER B 1 135 ? 0.067 12.391 -11.398 1 95.88 135 SER B O 1
ATOM 2331 N N . LYS B 1 136 ? 1.13 12.711 -13.32 1 96.75 136 LYS B N 1
ATOM 2332 C CA . LYS B 1 136 ? -0.085 12.531 -14.109 1 96.75 136 LYS B CA 1
ATOM 2333 C C . LYS B 1 136 ? -0.612 11.102 -13.992 1 96.75 136 LYS B C 1
ATOM 2335 O O . LYS B 1 136 ? -1.817 10.891 -13.844 1 96.75 136 LYS B O 1
ATOM 2340 N N . SER B 1 137 ? 0.23 10.18 -14.062 1 97.69 137 SER B N 1
ATOM 2341 C CA . SER B 1 137 ? -0.15 8.773 -14.047 1 97.69 137 SER B CA 1
ATOM 2342 C C . SER B 1 137 ? -0.749 8.375 -12.703 1 97.69 137 SER B C 1
ATOM 2344 O O . SER B 1 137 ? -1.783 7.707 -12.648 1 97.69 137 SER B O 1
ATOM 2346 N N . ILE B 1 138 ? -0.087 8.812 -11.617 1 96.5 138 ILE B N 1
ATOM 2347 C CA . ILE B 1 138 ? -0.589 8.445 -10.297 1 96.5 138 ILE B CA 1
ATOM 2348 C C . ILE B 1 138 ? -1.933 9.125 -10.047 1 96.5 138 ILE B C 1
ATOM 2350 O O . ILE B 1 138 ? -2.82 8.547 -9.414 1 96.5 138 ILE B O 1
ATOM 2354 N N . LYS B 1 139 ? -2.119 10.32 -10.516 1 96.25 139 LYS B N 1
ATOM 2355 C CA . LYS B 1 139 ? -3.402 11.008 -10.414 1 96.25 139 LYS B CA 1
ATOM 2356 C C . LYS B 1 139 ? -4.5 10.242 -11.141 1 96.25 139 LYS B C 1
ATOM 2358 O O . LYS B 1 139 ? -5.602 10.07 -10.617 1 96.25 139 LYS B O 1
ATOM 2363 N N . ASN B 1 140 ? -4.164 9.773 -12.32 1 97 140 ASN B N 1
ATOM 2364 C CA . ASN B 1 140 ? -5.113 8.984 -13.094 1 97 140 ASN B CA 1
ATOM 2365 C C . ASN B 1 140 ? -5.52 7.711 -12.352 1 97 140 ASN B C 1
ATOM 2367 O O . ASN B 1 140 ? -6.703 7.371 -12.305 1 97 140 ASN B O 1
ATOM 2371 N N . VAL B 1 141 ? -4.574 7.055 -11.781 1 96.44 141 VAL B N 1
ATOM 2372 C CA . VAL B 1 141 ? -4.816 5.809 -11.062 1 96.44 141 VAL B CA 1
ATOM 2373 C C . VAL B 1 141 ? -5.75 6.062 -9.891 1 96.44 141 VAL B C 1
ATOM 2375 O O . VAL B 1 141 ? -6.738 5.344 -9.703 1 96.44 141 VAL B O 1
ATOM 2378 N N . VAL B 1 142 ? -5.465 7.113 -9.156 1 94.56 142 VAL B N 1
ATOM 2379 C CA . VAL B 1 142 ? -6.254 7.441 -7.977 1 94.56 142 VAL B CA 1
ATOM 2380 C C . VAL B 1 142 ? -7.68 7.801 -8.391 1 94.56 142 VAL B C 1
ATOM 2382 O O . VAL B 1 142 ? -8.648 7.312 -7.801 1 94.56 142 VAL B O 1
ATOM 2385 N N . GLU B 1 143 ? -7.824 8.609 -9.391 1 94.81 143 GLU B N 1
ATOM 2386 C CA . GLU B 1 143 ? -9.141 9.031 -9.859 1 94.81 143 GLU B CA 1
ATOM 2387 C C . GLU B 1 143 ? -9.977 7.844 -10.312 1 94.81 143 GLU B C 1
ATOM 2389 O O . GLU B 1 143 ? -11.164 7.746 -9.977 1 94.81 143 GLU B O 1
ATOM 2394 N N . LEU B 1 144 ? -9.383 6.969 -11.023 1 94.44 144 LEU B N 1
ATOM 2395 C CA . LEU B 1 144 ? -10.102 5.82 -11.555 1 94.44 144 LEU B CA 1
ATOM 2396 C C . LEU B 1 144 ? -10.383 4.793 -10.461 1 94.44 144 LEU B C 1
ATOM 2398 O O . LEU B 1 144 ? -11.414 4.113 -10.492 1 94.44 144 LEU B O 1
ATOM 2402 N N . MET B 1 145 ? -9.484 4.672 -9.492 1 92.31 145 MET B N 1
ATOM 2403 C CA . MET B 1 145 ? -9.703 3.766 -8.367 1 92.31 145 MET B CA 1
ATOM 2404 C C . MET B 1 145 ? -10.891 4.219 -7.523 1 92.31 145 MET B C 1
ATOM 2406 O O . MET B 1 145 ? -11.578 3.396 -6.918 1 92.31 145 MET B O 1
ATOM 2410 N N . THR B 1 146 ? -11.102 5.508 -7.531 1 88.62 146 THR B N 1
ATOM 2411 C CA . THR B 1 146 ? -12.25 6.039 -6.816 1 88.62 146 THR B CA 1
ATOM 2412 C C . THR B 1 146 ? -13.555 5.586 -7.469 1 88.62 146 THR B C 1
ATOM 2414 O O . THR B 1 146 ? -14.578 5.453 -6.801 1 88.62 146 THR B O 1
ATOM 2417 N N . LYS B 1 147 ? -13.477 5.254 -8.742 1 89 147 LYS B N 1
ATOM 2418 C CA . LYS B 1 147 ? -14.656 4.867 -9.508 1 89 147 LYS B CA 1
ATOM 2419 C C . LYS B 1 147 ? -14.922 3.371 -9.391 1 89 147 LYS B C 1
ATOM 2421 O O . LYS B 1 147 ? -16.016 2.9 -9.734 1 89 147 LYS B O 1
ATOM 2426 N N . VAL B 1 148 ? -13.945 2.633 -9.016 1 86.75 148 VAL B N 1
ATOM 2427 C CA . VAL B 1 148 ? -14.086 1.18 -8.977 1 86.75 148 VAL B CA 1
ATOM 2428 C C . VAL B 1 148 ? -14.812 0.764 -7.699 1 86.75 148 VAL B C 1
ATOM 2430 O O . VAL B 1 148 ? -14.734 1.447 -6.676 1 86.75 148 VAL B O 1
#

Secondary structure (DSSP, 8-state):
--HHHHHHHHHHHHHHHHHIIIIIHHHHHHT--TTT---HHHHHHHHHHHHHS-B-HHHHHHHHT--HHHHHHHHHHHHHTTSEEEEEETTEEEEEEEEE-HHHHHHHHHHHHHHHHHHHHHGGGS-HHHHHHHHHHHHHHHHHHHH-/--HHHHHHHHHHHHHHHHHIIIIIHHHHHHT--TTT---HHHHHHHHHHHHHS-B-HHHHHHHHT--HHHHHHHHHHHHHTTSEEEEEETTEEEEEEEEE-HHHHHHHHHHHHHHHHHHHHHGGGS-HHHHHHHHHHHHHHHHHHHH-

Solvent-accessible surface area (backbone atoms only — not comparable to full-atom values): 15782 Å² total; per-residue (Å²): 126,58,68,66,56,52,49,50,38,51,52,35,52,53,49,35,54,38,50,40,50,57,62,52,44,44,50,64,61,66,57,54,49,77,86,70,66,54,52,71,69,54,46,48,48,44,52,50,30,69,72,61,47,64,39,38,66,68,59,48,24,50,62,69,72,46,54,70,71,64,40,50,56,53,51,49,53,35,37,74,70,48,27,36,42,78,40,69,28,89,90,38,81,90,37,50,28,36,28,58,30,74,60,22,46,52,48,38,52,51,52,47,51,53,48,51,53,52,46,50,62,46,47,60,72,47,51,71,67,54,45,51,49,36,40,52,18,41,46,48,35,42,58,53,56,68,63,70,125,59,69,64,53,52,49,49,37,52,52,36,53,54,50,35,55,40,49,40,51,56,62,52,45,44,51,63,60,67,58,53,50,77,84,72,67,55,51,73,68,54,48,49,49,45,51,51,32,68,72,61,46,63,40,38,66,68,57,48,23,50,60,69,70,45,55,70,71,64,41,51,55,52,51,50,54,34,36,74,70,47,28,35,41,78,40,68,29,91,90,37,81,89,37,50,28,33,27,56,30,73,60,23,47,52,48,39,51,51,52,48,51,52,49,51,52,52,47,50,62,45,47,60,72,48,52,70,68,52,45,52,50,37,40,51,18,40,46,48,34,41,58,51,56,69,62,69

Sequence (296 aa):
MKDKELSSINENLLEFTALFHSKIGKIFRTTNHKSYHCNKNQNRTIMILGRHKYLSPSTLGKYLGMRKGSLTTLIDSLIEKDLVSRKIDPNDRRRYLLSLTEKGENYMQYQKSLFDDAMKVLFQNLNEEETKKFSKSIKNVVELMTKVMKDKELSSINENLLEFTALFHSKIGKIFRTTNHKSYHCNKNQNRTIMILGRHKYLSPSTLGKYLGMRKGSLTTLIDSLIEKDLVSRKIDPNDRRRYLLSLTEKGENYMQYQKSLFDDAMKVLFQNLNEEETKKFSKSIKNVVELMTKV

pLDDT: mean 86.95, std 9.6, range [53.22, 97.69]

Organism: NCBI:txid1720316

Nearest PDB structures (foldseek):
  4zzl-assembly1_B  TM=7.615E-01  e=7.738E-08  Pseudomonas aeruginosa
  3bpx-assembly1_A  TM=7.032E-01  e=3.377E-08  unclassified
  2nnn-assembly3_F  TM=6.217E-01  e=8.710E-08  Pseudomonas aeruginosa
  1lnw-assembly7_A  TM=7.267E-01  e=5.461E-07  Pseudomonas aeruginosa
  6pco-assembly2_C  TM=7.379E-01  e=7.343E-07  Bordetella bronchiseptica

Foldseek 3Di:
DPPVVVVVVVVVVVVVVVCCCVQQVVLLVVPCDPPQNDDSLLLVLLQVQLVVFKDWLVVSCVVSVHDPVVSVVSQVVCVVSQQKDWDADPVHNVTIIIGGDPNNNVVNVVSVVSSVVSVCVVCVPPDPVRVVVVVVVVVVVVVVVVVD/DPPVVVVVVVVVVVVVVVCCCVQQVVLLVVPCDPPLNDDSLLLVLLQVQLVVFKDFLVVSCVVSVHDPVVSVVSQVVCVVSQQKDWDQDPVHNVTIIIGGDPVSNVVNVVSVVSSVVSVCVVCVPPDPVRVVVVVVVVVVVVVVVVVD